Protein 7BPS (pdb70)

Radius of gyration: 21.47 Å; Cα contacts (8 Å, |Δi|>4): 1120; chains: 2; bounding box: 50×65×41 Å

B-factor: mean 50.3, std 16.94, range [24.17, 147.03]

Foldseek 3Di:
DKKFWDWDKDFAACQLPPFFLAHDIDDADPQWWKKWKWKWKAFVPATIIITIGIDTGNDDDQDWDWDFQFDDDTITIIMTMGTDHDHHPNGDTGCNVHDVWDWKFFYKDWPDDPGGDIDTADPQFFKWKWKKKAKDFRVHTTIMTGTTGGNDDAQRSRPPDQDTHGIGIDMDIDIGGD/DKEFFDWDWDFAACQQPPAFLAHDIDDEDPQWWKKWKWKWKFFVPGTIIITIGIDTDNDDDQDWDWDFQFDDDTMTIIMTMGTDHDHHPNGDTGCNVRDDADDDWKFFYKDWPDDPGGDIDGADPQFFKWKWKWKFKDFSPDGTIMTGTIGGNDDAQRSRPPDQDTHGIGIDMDIDIGGD

Structure (mmCIF, N/CA/C/O backbone):
data_7BPS
#
_entry.id   7BPS
#
_cell.length_a   138.600
_cell.length_b   211.545
_cell.length_c   37.286
_cell.angle_alpha   90.000
_cell.angle_beta   90.000
_cell.angle_gamma   90.000
#
_symmetry.space_group_name_H-M   'C 2 2 21'
#
loop_
_entity.id
_entity.type
_entity.pdbx_description
1 polymer 'Testis-expressed protein 101'
2 branched alpha-L-fucopyranose-(1-6)-2-acetamido-2-deoxy-beta-D-glucopyranose
3 branched 2-acetamido-2-deoxy-beta-D-glucopyranose-(1-4)-[alpha-L-fucopyranose-(1-6)]2-acetamido-2-deoxy-beta-D-glucopyranose
4 non-polymer 'SULFATE ION'
5 water water
#
loop_
_atom_site.group_PDB
_atom_site.id
_atom_site.type_symbol
_atom_site.label_atom_id
_atom_site.label_alt_id
_atom_site.label_comp_id
_atom_site.label_asym_id
_atom_site.label_entity_id
_atom_site.label_seq_id
_atom_site.pdbx_PDB_ins_code
_atom_site.Cartn_x
_atom_site.Cartn_y
_atom_site.Cartn_z
_atom_site.occupancy
_atom_site.B_iso_or_equiv
_atom_site.auth_seq_id
_atom_site.auth_comp_id
_atom_site.auth_asym_id
_atom_site.auth_atom_id
_atom_site.pdbx_PDB_model_num
ATOM 1 N N . THR A 1 5 ? -40.566 -20.182 20.769 1.00 81.02 26 THR A N 1
ATOM 2 C CA . THR A 1 5 ? -40.825 -20.998 21.984 1.00 78.78 26 THR A CA 1
ATOM 3 C C . THR A 1 5 ? -41.858 -22.109 21.719 1.00 72.91 26 THR A C 1
ATOM 4 O O . THR A 1 5 ? -42.049 -22.904 22.652 1.00 78.59 26 THR A O 1
ATOM 8 N N . TYR A 1 6 ? -42.475 -22.216 20.533 1.00 65.56 27 TYR A N 1
ATOM 9 C CA . TYR A 1 6 ? -43.162 -23.459 20.074 1.00 66.49 27 TYR A CA 1
ATOM 10 C C . TYR A 1 6 ? -42.384 -24.083 18.905 1.00 63.76 27 TYR A C 1
ATOM 11 O O . TYR A 1 6 ? -41.977 -23.354 17.971 1.00 57.30 27 TYR A O 1
ATOM 20 N N . CYS A 1 7 ? -42.225 -25.408 18.947 1.00 56.97 28 CYS A N 1
ATOM 21 C CA . CYS A 1 7 ? -41.578 -26.234 17.895 1.00 47.48 28 CYS A CA 1
ATOM 22 C C . CYS A 1 7 ? -42.448 -27.437 17.564 1.00 43.96 28 CYS A C 1
ATOM 23 O O . CYS A 1 7 ? -43.151 -27.928 18.455 1.00 43.57 28 CYS A O 1
ATOM 26 N N . GLN A 1 8 ? -42.403 -27.925 16.325 1.00 41.78 29 GLN A N 1
ATOM 27 C CA . GLN A 1 8 ? -42.904 -29.284 16.002 1.00 36.23 29 GLN A CA 1
ATOM 28 C C . GLN A 1 8 ? -42.072 -30.297 16.794 1.00 37.56 29 GLN A C 1
ATOM 29 O O . GLN A 1 8 ? -40.844 -30.040 17.034 1.00 33.75 29 GLN A O 1
ATOM 35 N N . VAL A 1 9 ? -42.724 -31.350 17.292 1.00 37.44 30 VAL A N 1
ATOM 36 C CA . VAL A 1 9 ? -42.084 -32.418 18.121 1.00 37.91 30 VAL A CA 1
ATOM 37 C C . VAL A 1 9 ? -42.577 -33.791 17.624 1.00 39.56 30 VAL A C 1
ATOM 38 O O . VAL A 1 9 ? -43.797 -33.977 17.421 1.00 39.22 30 VAL A O 1
ATOM 42 N N . SER A 1 10 ? -41.634 -34.686 17.345 1.00 37.72 31 SER A N 1
ATOM 43 C CA . SER A 1 10 ? -41.871 -36.077 16.897 1.00 38.25 31 SER A CA 1
ATOM 44 C C . SER A 1 10 ? -40.536 -36.815 16.860 1.00 35.10 31 SER A C 1
ATOM 45 O O . SER A 1 10 ? -39.516 -36.189 16.543 1.00 36.21 31 SER A O 1
ATOM 48 N N . GLN A 1 11 ? -40.568 -38.080 17.258 1.00 32.99 32 GLN A N 1
ATOM 49 C CA . GLN A 1 11 ? -39.445 -39.026 17.111 1.00 34.49 32 GLN A CA 1
ATOM 50 C C . GLN A 1 11 ? -40.042 -40.236 16.412 1.00 33.00 32 GLN A C 1
ATOM 51 O O . GLN A 1 11 ? -41.003 -40.784 16.985 1.00 33.04 32 GLN A O 1
ATOM 57 N N . THR A 1 12 ? -39.566 -40.556 15.206 1.00 31.44 33 THR A N 1
ATOM 58 C CA . THR A 1 12 ? -40.043 -41.714 14.400 1.00 30.23 33 THR A CA 1
ATOM 59 C C . THR A 1 12 ? -38.843 -42.494 13.871 1.00 28.46 33 THR A C 1
ATOM 60 O O . THR A 1 12 ? -37.781 -41.905 13.574 1.00 27.38 33 THR A O 1
ATOM 64 N N . LEU A 1 13 ? -39.025 -43.801 13.825 1.00 28.97 34 LEU A N 1
ATOM 65 C CA . LEU A 1 13 ? -38.175 -44.793 13.152 1.00 29.71 34 LEU A CA 1
ATOM 66 C C . LEU A 1 13 ? -39.081 -45.568 12.197 1.00 30.20 34 LEU A C 1
ATOM 67 O O . LEU A 1 13 ? -40.129 -46.030 12.618 1.00 32.96 34 LEU A O 1
ATOM 72 N N . SER A 1 14 ? -38.670 -45.747 10.957 1.00 33.41 35 SER A N 1
ATOM 73 C CA . SER A 1 14 ? -39.461 -46.498 9.953 1.00 30.28 35 SER A CA 1
ATOM 74 C C . SER A 1 14 ? -38.564 -47.030 8.844 1.00 31.71 35 SER A C 1
ATOM 75 O O . SER A 1 14 ? -37.440 -46.493 8.626 1.00 28.38 35 SER A O 1
ATOM 78 N N . LEU A 1 15 ? -39.047 -48.097 8.213 1.00 33.57 36 LEU A N 1
ATOM 79 C CA . LEU A 1 15 ? -38.556 -48.603 6.912 1.00 35.64 36 LEU A CA 1
ATOM 80 C C . LEU A 1 15 ? -39.521 -48.114 5.845 1.00 37.15 36 LEU A C 1
ATOM 81 O O . LEU A 1 15 ? -40.721 -48.250 6.023 1.00 39.37 36 LEU A O 1
ATOM 86 N N . GLU A 1 16 ? -38.991 -47.579 4.767 1.00 37.44 37 GLU A N 1
ATOM 87 C CA . GLU A 1 16 ? -39.740 -46.678 3.868 1.00 38.47 37 GLU A CA 1
ATOM 88 C C . GLU A 1 16 ? -39.394 -47.165 2.451 1.00 40.53 37 GLU A C 1
ATOM 89 O O . GLU A 1 16 ? -38.168 -47.394 2.150 1.00 35.96 37 GLU A O 1
ATOM 95 N N . ASP A 1 17 ? -40.426 -47.428 1.656 1.00 40.86 38 ASP A N 1
ATOM 96 C CA . ASP A 1 17 ? -40.299 -47.807 0.227 1.00 45.34 38 ASP A CA 1
ATOM 97 C C . ASP A 1 17 ? -39.704 -46.641 -0.566 1.00 43.79 38 ASP A C 1
ATOM 98 O O . ASP A 1 17 ? -38.670 -46.836 -1.226 1.00 57.76 38 ASP A O 1
ATOM 103 N N . ASP A 1 18 ? -40.330 -45.485 -0.480 1.00 46.22 39 ASP A N 1
ATOM 104 C CA . ASP A 1 18 ? -40.041 -44.313 -1.338 1.00 53.22 39 ASP A CA 1
ATOM 105 C C . ASP A 1 18 ? -40.188 -43.060 -0.474 1.00 51.16 39 ASP A C 1
ATOM 106 O O . ASP A 1 18 ? -41.144 -42.299 -0.616 1.00 50.93 39 ASP A O 1
ATOM 111 N N . PRO A 1 19 ? -39.284 -42.864 0.513 1.00 48.38 40 PRO A N 1
ATOM 112 C CA . PRO A 1 19 ? -39.428 -41.781 1.487 1.00 47.94 40 PRO A CA 1
ATOM 113 C C . PRO A 1 19 ? -39.409 -40.383 0.863 1.00 48.49 40 PRO A C 1
ATOM 114 O O . PRO A 1 19 ? -40.043 -39.503 1.423 1.00 53.45 40 PRO A O 1
ATOM 118 N N . GLY A 1 20 ? -38.703 -40.219 -0.259 1.00 52.36 41 GLY A N 1
ATOM 119 C CA . GLY A 1 20 ? -38.752 -39.005 -1.105 1.00 51.48 41 GLY A CA 1
ATOM 120 C C . GLY A 1 20 ? -40.175 -38.575 -1.441 1.00 48.07 41 GLY A C 1
ATOM 121 O O . GLY A 1 20 ? -40.483 -37.362 -1.299 1.00 46.12 41 GLY A O 1
ATOM 122 N N . ARG A 1 21 ? -41.026 -39.523 -1.833 1.00 50.88 42 ARG A N 1
ATOM 123 C CA . ARG A 1 21 ? -42.426 -39.260 -2.271 1.00 62.63 42 ARG A CA 1
ATOM 124 C C . ARG A 1 21 ? -43.359 -39.171 -1.048 1.00 56.71 42 ARG A C 1
ATOM 125 O O . ARG A 1 21 ? -44.042 -38.150 -0.901 1.00 54.18 42 ARG A O 1
ATOM 133 N N . THR A 1 22 ? -43.385 -40.206 -0.211 1.00 55.92 43 THR A N 1
ATOM 134 C CA . THR A 1 22 ? -44.536 -40.572 0.657 1.00 59.09 43 THR A CA 1
ATOM 135 C C . THR A 1 22 ? -44.427 -39.998 2.082 1.00 58.74 43 THR A C 1
ATOM 136 O O . THR A 1 22 ? -45.471 -39.889 2.742 1.00 56.38 43 THR A O 1
ATOM 140 N N . PHE A 1 23 ? -43.225 -39.665 2.556 1.00 56.45 44 PHE A N 1
ATOM 141 C CA . PHE A 1 23 ? -42.955 -39.377 3.989 1.00 49.04 44 PHE A CA 1
ATOM 142 C C . PHE A 1 23 ? -43.543 -38.027 4.361 1.00 40.93 44 PHE A C 1
ATOM 143 O O . PHE A 1 23 ? -43.106 -37.022 3.783 1.00 41.70 44 PHE A O 1
ATOM 151 N N . ASN A 1 24 ? -44.510 -38.029 5.273 1.00 39.57 45 ASN A N 1
ATOM 152 C CA . ASN A 1 24 ? -45.119 -36.810 5.869 1.00 43.47 45 ASN A CA 1
ATOM 153 C C . ASN A 1 24 ? -44.440 -36.513 7.222 1.00 40.74 45 ASN A C 1
ATOM 154 O O . ASN A 1 24 ? -44.737 -37.223 8.196 1.00 38.99 45 ASN A O 1
ATOM 159 N N . TRP A 1 25 ? -43.607 -35.472 7.280 1.00 39.29 46 TRP A N 1
ATOM 160 C CA . TRP A 1 25 ? -42.810 -35.062 8.472 1.00 43.76 46 TRP A CA 1
ATOM 161 C C . TRP A 1 25 ? -43.526 -33.988 9.324 1.00 45.27 46 TRP A C 1
ATOM 162 O O . TRP A 1 25 ? -43.017 -33.668 10.417 1.00 41.12 46 TRP A O 1
ATOM 173 N N . THR A 1 26 ? -44.646 -33.437 8.848 1.00 42.86 47 THR A N 1
ATOM 174 C CA . THR A 1 26 ? -45.510 -32.506 9.621 1.00 45.80 47 THR A CA 1
ATOM 175 C C . THR A 1 26 ? -45.943 -33.189 10.929 1.00 44.70 47 THR A C 1
ATOM 176 O O . THR A 1 26 ? -46.501 -34.288 10.882 1.00 49.39 47 THR A O 1
ATOM 180 N N . SER A 1 27 ? -45.676 -32.536 12.050 1.00 48.67 48 SER A N 1
ATOM 181 C CA . SER A 1 27 ? -45.840 -33.047 13.434 1.00 50.02 48 SER A CA 1
ATOM 182 C C . SER A 1 27 ? -46.568 -31.985 14.276 1.00 52.22 48 SER A C 1
ATOM 183 O O . SER A 1 27 ? -46.566 -30.814 13.873 1.00 53.99 48 SER A O 1
ATOM 186 N N . LYS A 1 28 ? -47.126 -32.386 15.419 1.00 56.66 49 LYS A N 1
ATOM 187 C CA . LYS A 1 28 ? -47.854 -31.513 16.379 1.00 59.72 49 LYS A CA 1
ATOM 188 C C . LYS A 1 28 ? -46.836 -30.573 17.028 1.00 54.29 49 LYS A C 1
ATOM 189 O O . LYS A 1 28 ? -45.707 -31.021 17.225 1.00 50.75 49 LYS A O 1
ATOM 195 N N . ALA A 1 29 ? -47.236 -29.339 17.357 1.00 59.74 50 ALA A N 1
ATOM 196 C CA . ALA A 1 29 ? -46.427 -28.330 18.092 1.00 58.29 50 ALA A CA 1
ATOM 197 C C . ALA A 1 29 ? -46.505 -28.582 19.603 1.00 55.51 50 ALA A C 1
ATOM 198 O O . ALA A 1 29 ? -47.470 -29.209 20.066 1.00 65.02 50 ALA A O 1
ATOM 200 N N . GLU A 1 30 ? -45.476 -28.179 20.329 1.00 54.64 51 GLU A N 1
ATOM 201 C CA . GLU A 1 30 ? -45.391 -28.230 21.811 1.00 55.93 51 GLU A CA 1
ATOM 202 C C . GLU A 1 30 ? -44.618 -26.992 22.254 1.00 63.16 51 GLU A C 1
ATOM 203 O O . GLU A 1 30 ? -43.850 -26.437 21.420 1.00 69.89 51 GLU A O 1
ATOM 209 N N . GLN A 1 31 ? -44.851 -26.544 23.486 1.00 64.65 52 GLN A N 1
ATOM 210 C CA . GLN A 1 31 ? -44.175 -25.353 24.047 1.00 65.46 52 GLN A CA 1
ATOM 211 C C . GLN A 1 31 ? -42.786 -25.779 24.518 1.00 54.50 52 GLN A C 1
ATOM 212 O O . GLN A 1 31 ? -42.695 -26.768 25.245 1.00 52.56 52 GLN A O 1
ATOM 218 N N . CYS A 1 32 ? -41.750 -25.061 24.103 1.00 52.53 53 CYS A N 1
ATOM 219 C CA . CYS A 1 32 ? -40.354 -25.236 24.590 1.00 56.50 53 CYS A CA 1
ATOM 220 C C . CYS A 1 32 ? -40.212 -24.475 25.912 1.00 68.35 53 CYS A C 1
ATOM 221 O O . CYS A 1 32 ? -41.002 -23.530 26.132 1.00 70.13 53 CYS A O 1
ATOM 224 N N . ASN A 1 33 ? -39.237 -24.851 26.743 1.00 73.71 54 ASN A N 1
ATOM 225 C CA . ASN A 1 33 ? -38.716 -23.972 27.821 1.00 79.44 54 ASN A CA 1
ATOM 226 C C . ASN A 1 33 ? -38.194 -22.687 27.176 1.00 86.44 54 ASN A C 1
ATOM 227 O O . ASN A 1 33 ? -37.974 -22.639 25.966 1.00 78.50 54 ASN A O 1
ATOM 232 N N . PRO A 1 34 ? -38.013 -21.583 27.939 1.00 99.82 55 PRO A N 1
ATOM 233 C CA . PRO A 1 34 ? -37.448 -20.350 27.373 1.00 100.35 55 PRO A CA 1
ATOM 234 C C . PRO A 1 34 ? -35.967 -20.516 26.973 1.00 95.74 55 PRO A C 1
ATOM 235 O O . PRO A 1 34 ? -35.304 -21.397 27.527 1.00 86.71 55 PRO A O 1
ATOM 239 N N . GLY A 1 35 ? -35.487 -19.709 26.020 1.00 91.71 56 GLY A N 1
ATOM 240 C CA . GLY A 1 35 ? -34.108 -19.820 25.489 1.00 98.69 56 GLY A CA 1
ATOM 241 C C . GLY A 1 35 ? -33.800 -21.214 24.947 1.00 94.74 56 GLY A C 1
ATOM 242 O O . GLY A 1 35 ? -32.675 -21.739 25.224 1.00 83.31 56 GLY A O 1
ATOM 243 N N . GLU A 1 36 ? -34.797 -21.811 24.271 1.00 78.38 57 GLU A N 1
ATOM 244 C CA . GLU A 1 36 ? -34.707 -23.025 23.417 1.00 73.69 57 GLU A CA 1
ATOM 245 C C . GLU A 1 36 ? -35.148 -22.658 21.994 1.00 62.59 57 GLU A C 1
ATOM 246 O O . GLU A 1 36 ? -36.030 -21.790 21.835 1.00 60.80 57 GLU A O 1
ATOM 252 N N . LEU A 1 37 ? -34.552 -23.308 20.998 1.00 55.52 58 LEU A N 1
ATOM 253 C CA . LEU A 1 37 ? -34.966 -23.183 19.579 1.00 60.13 58 LEU A CA 1
ATOM 254 C C . LEU A 1 37 ? -35.466 -24.538 19.082 1.00 53.38 58 LEU A C 1
ATOM 255 O O . LEU A 1 37 ? -35.485 -25.491 19.884 1.00 51.26 58 LEU A O 1
ATOM 260 N N . CYS A 1 38 ? -35.908 -24.579 17.825 1.00 47.31 59 CYS A N 1
ATOM 261 C CA . CYS A 1 38 ? -36.406 -25.787 17.135 1.00 41.54 59 CYS A CA 1
ATOM 262 C C . CYS A 1 38 ? -35.278 -26.468 16.345 1.00 42.76 59 CYS A C 1
ATOM 263 O O . CYS A 1 38 ? -34.340 -25.791 15.881 1.00 40.65 59 CYS A O 1
ATOM 266 N N . GLN A 1 39 ? -35.394 -27.777 16.142 1.00 42.93 60 GLN A N 1
ATOM 267 C CA . GLN A 1 39 ? -34.583 -28.513 15.141 1.00 39.74 60 GLN A CA 1
ATOM 268 C C . GLN A 1 39 ? -35.481 -29.522 14.423 1.00 41.74 60 GLN A C 1
ATOM 269 O O . GLN A 1 39 ? -36.490 -29.980 15.034 1.00 38.29 60 GLN A O 1
ATOM 275 N N . GLU A 1 40 ? -35.139 -29.812 13.164 1.00 37.42 61 GLU A N 1
ATOM 276 C CA . GLU A 1 40 ? -35.661 -30.968 12.398 1.00 36.28 61 GLU A CA 1
ATOM 277 C C . GLU A 1 40 ? -34.433 -31.662 11.812 1.00 36.58 61 GLU A C 1
ATOM 278 O O . GLU A 1 40 ? -33.639 -30.990 11.118 1.00 35.60 61 GLU A O 1
ATOM 284 N N . THR A 1 41 ? -34.229 -32.927 12.166 1.00 32.21 62 THR A N 1
ATOM 285 C CA . THR A 1 41 ? -33.073 -33.741 11.730 1.00 32.22 62 THR A CA 1
ATOM 286 C C . THR A 1 41 ? -33.594 -35.078 11.229 1.00 31.25 62 THR A C 1
ATOM 287 O O . THR A 1 41 ? -34.348 -35.725 11.966 1.00 33.73 62 THR A O 1
ATOM 291 N N . VAL A 1 42 ? -33.199 -35.479 10.029 1.00 32.09 63 VAL A N 1
ATOM 292 C CA . VAL A 1 42 ? -33.550 -36.816 9.485 1.00 32.19 63 VAL A CA 1
ATOM 293 C C . VAL A 1 42 ? -32.283 -37.460 8.957 1.00 30.39 63 VAL A C 1
ATOM 294 O O . VAL A 1 42 ? -31.495 -36.753 8.335 1.00 35.77 63 VAL A O 1
ATOM 298 N N . LEU A 1 43 ? -32.120 -38.756 9.196 1.00 31.37 64 LEU A N 1
ATOM 299 C CA . LEU A 1 43 ? -31.046 -39.606 8.632 1.00 31.15 64 LEU A CA 1
ATOM 300 C C . LEU A 1 43 ? -31.720 -40.726 7.846 1.00 31.88 64 LEU A C 1
ATOM 301 O O . LEU A 1 43 ? -32.653 -41.337 8.384 1.00 30.64 64 LEU A O 1
ATOM 306 N N . LEU A 1 44 ? -31.254 -40.981 6.621 1.00 31.84 65 LEU A N 1
ATOM 307 C CA . LEU A 1 44 ? -31.809 -42.021 5.716 1.00 31.84 65 LEU A CA 1
ATOM 308 C C . LEU A 1 44 ? -30.687 -42.969 5.348 1.00 28.01 65 LEU A C 1
ATOM 309 O O . LEU A 1 44 ? -29.642 -42.493 4.919 1.00 31.47 65 LEU A O 1
ATOM 314 N N . ILE A 1 45 ? -30.890 -44.262 5.539 1.00 31.47 66 ILE A N 1
ATOM 315 C CA . ILE A 1 45 ? -29.860 -45.306 5.250 1.00 33.36 66 ILE A CA 1
ATOM 316 C C . ILE A 1 45 ? -30.501 -46.419 4.420 1.00 32.90 66 ILE A C 1
ATOM 317 O O . ILE A 1 45 ? -31.588 -46.904 4.793 1.00 33.62 66 ILE A O 1
ATOM 322 N N . LYS A 1 46 ? -29.798 -46.812 3.365 1.00 33.09 67 LYS A N 1
ATOM 323 C CA . LYS A 1 46 ? -30.266 -47.730 2.308 1.00 35.94 67 LYS A CA 1
ATOM 324 C C . LYS A 1 46 ? -29.094 -48.631 1.926 1.00 34.64 67 LYS A C 1
ATOM 325 O O . LYS A 1 46 ? -27.947 -48.136 1.891 1.00 34.20 67 LYS A O 1
ATOM 331 N N . ALA A 1 47 ? -29.351 -49.902 1.653 1.00 31.46 68 ALA A N 1
ATOM 332 C CA . ALA A 1 47 ? -28.406 -50.747 0.897 1.00 33.07 68 ALA A CA 1
ATOM 333 C C . ALA A 1 47 ? -28.969 -50.931 -0.511 1.00 31.91 68 ALA A C 1
ATOM 334 O O . ALA A 1 47 ? -30.078 -50.528 -0.755 1.00 29.80 68 ALA A O 1
ATOM 336 N N . ASP A 1 48 ? -28.185 -51.515 -1.405 1.00 35.66 69 ASP A N 1
ATOM 337 C CA . ASP A 1 48 ? -28.620 -51.808 -2.785 1.00 32.83 69 ASP A CA 1
ATOM 338 C C . ASP A 1 48 ? -29.903 -52.636 -2.724 1.00 30.32 69 ASP A C 1
ATOM 339 O O . ASP A 1 48 ? -29.903 -53.658 -2.048 1.00 30.46 69 ASP A O 1
ATOM 344 N N . GLY A 1 49 ? -30.964 -52.181 -3.369 1.00 30.09 70 GLY A N 1
ATOM 345 C CA . GLY A 1 49 ? -32.220 -52.932 -3.497 1.00 30.76 70 GLY A CA 1
ATOM 346 C C . GLY A 1 49 ? -33.030 -53.026 -2.203 1.00 31.55 70 GLY A C 1
ATOM 347 O O . GLY A 1 49 ? -34.017 -53.772 -2.221 1.00 29.57 70 GLY A O 1
ATOM 348 N N . THR A 1 50 ? -32.685 -52.322 -1.114 1.00 29.47 71 THR A N 1
ATOM 349 C CA . THR A 1 50 ? -33.462 -52.467 0.159 1.00 34.44 71 THR A CA 1
ATOM 350 C C . THR A 1 50 ? -34.463 -51.328 0.304 1.00 31.36 71 THR A C 1
ATOM 351 O O . THR A 1 50 ? -34.443 -50.409 -0.491 1.00 32.27 71 THR A O 1
ATOM 355 N N . ARG A 1 51 ? -35.319 -51.401 1.317 1.00 33.70 72 ARG A N 1
ATOM 356 C CA . ARG A 1 51 ? -36.028 -50.190 1.795 1.00 33.24 72 ARG A CA 1
ATOM 357 C C . ARG A 1 51 ? -35.014 -49.262 2.474 1.00 29.47 72 ARG A C 1
ATOM 358 O O . ARG A 1 51 ? -33.802 -49.640 2.648 1.00 27.50 72 ARG A O 1
ATOM 366 N N . THR A 1 52 ? -35.482 -48.085 2.853 1.00 28.21 73 THR A N 1
ATOM 367 C CA . THR A 1 52 ? -34.662 -47.028 3.476 1.00 30.97 73 THR A CA 1
ATOM 368 C C . THR A 1 52 ? -35.072 -46.911 4.946 1.00 32.59 73 THR A C 1
ATOM 369 O O . THR A 1 52 ? -36.289 -46.759 5.225 1.00 30.77 73 THR A O 1
ATOM 373 N N . VAL A 1 53 ? -34.095 -46.991 5.842 1.00 29.75 74 VAL A N 1
ATOM 374 C CA . VAL A 1 53 ? -34.311 -46.695 7.281 1.00 33.30 74 VAL A CA 1
ATOM 375 C C . VAL A 1 53 ? -34.386 -45.169 7.424 1.00 30.85 74 VAL A C 1
ATOM 376 O O . VAL A 1 53 ? -33.522 -44.484 6.888 1.00 31.24 74 VAL A O 1
ATOM 380 N N . VAL A 1 54 ? -35.408 -44.670 8.104 1.00 28.97 75 VAL A N 1
ATOM 381 C CA . VAL A 1 54 ? -35.612 -43.224 8.370 1.00 30.07 75 VAL A CA 1
ATOM 382 C C . VAL A 1 54 ? -35.686 -43.002 9.890 1.00 34.53 75 VAL A C 1
ATOM 383 O O . VAL A 1 54 ? -36.631 -43.547 10.554 1.00 31.13 75 VAL A O 1
ATOM 387 N N . LEU A 1 55 ? -34.671 -42.303 10.423 1.00 33.76 76 LEU A N 1
ATOM 388 C CA . LEU A 1 55 ? -34.625 -41.731 11.786 1.00 32.01 76 LEU A CA 1
ATOM 389 C C . LEU A 1 55 ? -34.929 -40.236 11.636 1.00 32.38 76 LEU A C 1
ATOM 390 O O . LEU A 1 55 ? -34.083 -39.496 11.085 1.00 32.69 76 LEU A O 1
ATOM 395 N N . ALA A 1 56 ? -36.129 -39.825 12.044 1.00 33.97 77 ALA A N 1
ATOM 396 C CA . ALA A 1 56 ? -36.649 -38.446 11.924 1.00 33.42 77 ALA A CA 1
ATOM 397 C C . ALA A 1 56 ? -36.974 -37.888 13.316 1.00 33.86 77 ALA A C 1
ATOM 398 O O . ALA A 1 56 ? -37.828 -38.466 14.044 1.00 32.30 77 ALA A O 1
ATOM 400 N N . SER A 1 57 ? -36.318 -36.779 13.649 1.00 34.77 78 SER A N 1
ATOM 401 C CA . SER A 1 57 ? -36.443 -36.065 14.936 1.00 38.89 78 SER A CA 1
ATOM 402 C C . SER A 1 57 ? -36.862 -34.609 14.709 1.00 40.81 78 SER A C 1
ATOM 403 O O . SER A 1 57 ? -36.196 -33.916 13.935 1.00 40.17 78 SER A O 1
ATOM 406 N N . LYS A 1 58 ? -37.926 -34.182 15.392 1.00 40.98 79 LYS A N 1
ATOM 407 C CA . LYS A 1 58 ? -38.278 -32.758 15.597 1.00 40.46 79 LYS A CA 1
ATOM 408 C C . LYS A 1 58 ? -38.416 -32.507 17.104 1.00 44.73 79 LYS A C 1
ATOM 409 O O . LYS A 1 58 ? -39.000 -33.345 17.797 1.00 39.62 79 LYS A O 1
ATOM 415 N N . SER A 1 59 ? -37.849 -31.407 17.602 1.00 46.82 80 SER A N 1
ATOM 416 C CA . SER A 1 59 ? -37.855 -31.078 19.047 1.00 44.65 80 SER A CA 1
ATOM 417 C C . SER A 1 59 ? -37.440 -29.631 19.321 1.00 46.03 80 SER A C 1
ATOM 418 O O . SER A 1 59 ? -36.900 -28.915 18.430 1.00 43.85 80 SER A O 1
ATOM 421 N N . CYS A 1 60 ? -37.748 -29.223 20.544 1.00 46.55 81 CYS A N 1
ATOM 422 C CA . CYS A 1 60 ? -37.096 -28.120 21.272 1.00 46.65 81 CYS A CA 1
ATOM 423 C C . CYS A 1 60 ? -35.679 -28.557 21.583 1.00 41.85 81 CYS A C 1
ATOM 424 O O . CYS A 1 60 ? -35.491 -29.725 21.863 1.00 42.93 81 CYS A O 1
ATOM 427 N N . VAL A 1 61 ? -34.728 -27.636 21.527 1.00 47.14 82 VAL A N 1
ATOM 428 C CA . VAL A 1 61 ? -33.311 -27.944 21.864 1.00 54.55 82 VAL A CA 1
ATOM 429 C C . VAL A 1 61 ? -32.666 -26.669 22.420 1.00 51.64 82 VAL A C 1
ATOM 430 O O . VAL A 1 61 ? -33.115 -25.571 22.043 1.00 58.03 82 VAL A O 1
ATOM 434 N N . SER A 1 62 ? -31.699 -26.800 23.327 1.00 54.11 83 SER A N 1
ATOM 435 C CA . SER A 1 62 ? -31.041 -25.644 23.996 1.00 59.15 83 SER A CA 1
ATOM 436 C C . SER A 1 62 ? -29.672 -25.359 23.365 1.00 60.55 83 SER A C 1
ATOM 437 O O . SER A 1 62 ? -29.326 -24.182 23.255 1.00 74.67 83 SER A O 1
ATOM 440 N N . GLN A 1 63 ? -28.935 -26.374 22.927 1.00 66.23 84 GLN A N 1
ATOM 441 C CA . GLN A 1 63 ? -27.597 -26.186 22.306 1.00 75.63 84 GLN A CA 1
ATOM 442 C C . GLN A 1 63 ? -27.744 -25.976 20.787 1.00 73.55 84 GLN A C 1
ATOM 443 O O . GLN A 1 63 ? -28.628 -26.615 20.168 1.00 72.10 84 GLN A O 1
ATOM 449 N N . GLY A 1 64 ? -26.919 -25.099 20.211 1.00 65.57 85 GLY A N 1
ATOM 450 C CA . GLY A 1 64 ? -26.704 -25.011 18.756 1.00 59.36 85 GLY A CA 1
ATOM 451 C C . GLY A 1 64 ? -27.066 -23.647 18.193 1.00 59.88 85 GLY A C 1
ATOM 452 O O . GLY A 1 64 ? -27.895 -22.927 18.829 1.00 50.93 85 GLY A O 1
ATOM 453 N N . GLY A 1 65 ? -26.487 -23.334 17.024 1.00 56.22 86 GLY A N 1
ATOM 454 C CA . GLY A 1 65 ? -26.870 -22.216 16.141 1.00 50.91 86 GLY A CA 1
ATOM 455 C C . GLY A 1 65 ? -27.926 -22.605 15.116 1.00 51.15 86 GLY A C 1
ATOM 456 O O . GLY A 1 65 ? -28.470 -23.701 15.213 1.00 57.46 86 GLY A O 1
ATOM 457 N N . GLU A 1 66 ? -28.192 -21.721 14.153 1.00 46.96 87 GLU A N 1
ATOM 458 C CA . GLU A 1 66 ? -29.286 -21.854 13.174 1.00 50.55 87 GLU A CA 1
ATOM 459 C C . GLU A 1 66 ? -28.753 -22.350 11.823 1.00 52.25 87 GLU A C 1
ATOM 460 O O . GLU A 1 66 ? -29.341 -21.971 10.773 1.00 52.31 87 GLU A O 1
ATOM 466 N N . ALA A 1 67 ? -27.739 -23.214 11.817 1.00 48.72 88 ALA A N 1
ATOM 467 C CA . ALA A 1 67 ? -27.243 -23.834 10.567 1.00 44.37 88 ALA A CA 1
ATOM 468 C C . ALA A 1 67 ? -28.275 -24.820 10.011 1.00 42.21 88 ALA A C 1
ATOM 469 O O . ALA A 1 67 ? -29.015 -25.484 10.765 1.00 42.77 88 ALA A O 1
ATOM 471 N N . VAL A 1 68 ? -28.321 -24.880 8.693 1.00 40.96 89 VAL A N 1
ATOM 472 C CA . VAL A 1 68 ? -28.907 -25.977 7.894 1.00 39.61 89 VAL A CA 1
ATOM 473 C C . VAL A 1 68 ? -27.744 -26.814 7.341 1.00 41.07 89 VAL A C 1
ATOM 474 O O . VAL A 1 68 ? -26.931 -26.254 6.577 1.00 40.51 89 VAL A O 1
ATOM 478 N N . THR A 1 69 ? -27.691 -28.106 7.674 1.00 40.38 90 THR A N 1
ATOM 479 C CA . THR A 1 69 ? -26.607 -29.044 7.288 1.00 37.85 90 THR A CA 1
ATOM 480 C C . THR A 1 69 ? -27.179 -30.202 6.468 1.00 39.08 90 THR A C 1
ATOM 481 O O . THR A 1 69 ? -28.114 -30.868 6.935 1.00 41.11 90 THR A O 1
ATOM 485 N N . PHE A 1 70 ? -26.660 -30.412 5.261 1.00 43.43 91 PHE A N 1
ATOM 486 C CA . PHE A 1 70 ? -26.948 -31.595 4.408 1.00 44.67 91 PHE A CA 1
ATOM 487 C C . PHE A 1 70 ? -25.655 -32.402 4.283 1.00 44.13 91 PHE A C 1
ATOM 488 O O . PHE A 1 70 ? -24.660 -31.844 3.836 1.00 40.63 91 PHE A O 1
ATOM 496 N N . ILE A 1 71 ? -25.660 -33.681 4.657 1.00 41.73 92 ILE A N 1
ATOM 497 C CA . ILE A 1 71 ? -24.451 -34.540 4.560 1.00 39.27 92 ILE A CA 1
ATOM 498 C C . ILE A 1 71 ? -24.808 -35.826 3.810 1.00 37.12 92 ILE A C 1
ATOM 499 O O . ILE A 1 71 ? -25.806 -36.488 4.155 1.00 34.84 92 ILE A O 1
ATOM 504 N N . GLN A 1 72 ? -23.960 -36.182 2.855 1.00 35.64 93 GLN A N 1
ATOM 505 C CA . GLN A 1 72 ? -23.866 -37.553 2.315 1.00 36.11 93 GLN A CA 1
ATOM 506 C C . GLN A 1 72 ? -22.644 -38.214 2.951 1.00 34.53 93 GLN A C 1
ATOM 507 O O . GLN A 1 72 ? -21.496 -37.823 2.626 1.00 34.96 93 GLN A O 1
ATOM 513 N N . TYR A 1 73 ? -22.870 -39.164 3.850 1.00 32.64 94 TYR A N 1
ATOM 514 C CA . TYR A 1 73 ? -21.785 -39.825 4.622 1.00 33.95 94 TYR A CA 1
ATOM 515 C C . TYR A 1 73 ? -21.085 -40.796 3.681 1.00 34.45 94 TYR A C 1
ATOM 516 O O . TYR A 1 73 ? -19.869 -40.806 3.600 1.00 39.66 94 TYR A O 1
ATOM 525 N N . THR A 1 74 ? -21.884 -41.562 2.954 1.00 32.00 95 THR A N 1
ATOM 526 C CA . THR A 1 74 ? -21.425 -42.631 2.047 1.00 34.02 95 THR A CA 1
ATOM 527 C C . THR A 1 74 ? -22.244 -42.538 0.757 1.00 34.25 95 THR A C 1
ATOM 528 O O . THR A 1 74 ? -23.462 -42.360 0.837 1.00 37.11 95 THR A O 1
ATOM 532 N N . ALA A 1 75 ? -21.584 -42.631 -0.390 1.00 34.03 96 ALA A N 1
ATOM 533 C CA . ALA A 1 75 ? -22.192 -42.422 -1.721 1.00 33.90 96 ALA A CA 1
ATOM 534 C C . ALA A 1 75 ? -22.447 -43.760 -2.391 1.00 33.15 96 ALA A C 1
ATOM 535 O O . ALA A 1 75 ? -21.746 -44.741 -2.144 1.00 32.51 96 ALA A O 1
ATOM 537 N N . PRO A 1 76 ? -23.470 -43.831 -3.264 1.00 36.79 97 PRO A N 1
ATOM 538 C CA . PRO A 1 76 ? -23.685 -45.013 -4.096 1.00 36.51 97 PRO A CA 1
ATOM 539 C C . PRO A 1 76 ? -22.481 -45.172 -5.024 1.00 33.38 97 PRO A C 1
ATOM 540 O O . PRO A 1 76 ? -21.673 -44.258 -5.167 1.00 35.90 97 PRO A O 1
ATOM 544 N N . PRO A 1 77 ? -22.268 -46.341 -5.646 1.00 34.85 98 PRO A N 1
ATOM 545 C CA . PRO A 1 77 ? -23.178 -47.481 -5.512 1.00 33.84 98 PRO A CA 1
ATOM 546 C C . PRO A 1 77 ? -23.087 -48.233 -4.177 1.00 33.91 98 PRO A C 1
ATOM 547 O O . PRO A 1 77 ? -22.073 -48.176 -3.528 1.00 30.28 98 PRO A O 1
ATOM 551 N N . GLY A 1 78 ? -24.158 -48.953 -3.849 1.00 31.10 99 GLY A N 1
ATOM 552 C CA . GLY A 1 78 ? -24.276 -49.805 -2.659 1.00 33.92 99 GLY A CA 1
ATOM 553 C C . GLY A 1 78 ? -24.969 -49.091 -1.501 1.00 32.34 99 GLY A C 1
ATOM 554 O O . GLY A 1 78 ? -26.132 -48.567 -1.676 1.00 29.76 99 GLY A O 1
ATOM 555 N N . LEU A 1 79 ? -24.298 -49.066 -0.352 1.00 29.97 100 LEU A N 1
ATOM 556 C CA . LEU A 1 79 ? -24.785 -48.362 0.858 1.00 29.80 100 LEU A CA 1
ATOM 557 C C . LEU A 1 79 ? -24.820 -46.855 0.589 1.00 31.99 100 LEU A C 1
ATOM 558 O O . LEU A 1 79 ? -23.874 -46.318 -0.049 1.00 32.28 100 LEU A O 1
ATOM 563 N N . VAL A 1 80 ? -25.869 -46.208 1.071 1.00 32.27 101 VAL A N 1
ATOM 564 C CA . VAL A 1 80 ? -26.074 -44.736 0.998 1.00 34.24 101 VAL A CA 1
ATOM 565 C C . VAL A 1 80 ? -26.549 -44.294 2.380 1.00 36.08 101 VAL A C 1
ATOM 566 O O . VAL A 1 80 ? -27.553 -44.897 2.895 1.00 36.43 101 VAL A O 1
ATOM 570 N N . ALA A 1 81 ? -25.886 -43.293 2.958 1.00 34.37 102 ALA A N 1
ATOM 571 C CA . ALA A 1 81 ? -26.328 -42.638 4.201 1.00 31.49 102 ALA A CA 1
ATOM 572 C C . ALA A 1 81 ? -26.320 -41.131 3.959 1.00 33.27 102 ALA A C 1
ATOM 573 O O . ALA A 1 81 ? -25.292 -40.617 3.492 1.00 32.28 102 ALA A O 1
ATOM 575 N N . ILE A 1 82 ? -27.446 -40.463 4.226 1.00 34.65 103 ILE A N 1
ATOM 576 C CA . ILE A 1 82 ? -27.648 -39.009 3.977 1.00 34.25 103 ILE A CA 1
ATOM 577 C C . ILE A 1 82 ? -28.422 -38.398 5.148 1.00 32.84 103 ILE A C 1
ATOM 578 O O . ILE A 1 82 ? -29.375 -39.041 5.619 1.00 28.26 103 ILE A O 1
ATOM 583 N N . SER A 1 83 ? -28.069 -37.182 5.576 1.00 32.46 104 SER A N 1
ATOM 584 C CA . SER A 1 83 ? -28.827 -36.466 6.632 1.00 34.21 104 SER A CA 1
ATOM 585 C C . SER A 1 83 ? -29.136 -35.036 6.208 1.00 33.13 104 SER A C 1
ATOM 586 O O . SER A 1 83 ? -28.354 -34.440 5.443 1.00 34.62 104 SER A O 1
ATOM 589 N N . TYR A 1 84 ? -30.270 -34.543 6.686 1.00 34.48 105 TYR A N 1
ATOM 590 C CA . TYR A 1 84 ? -30.670 -33.119 6.688 1.00 35.17 105 TYR A CA 1
ATOM 591 C C . TYR A 1 84 ? -30.961 -32.690 8.123 1.00 39.65 105 TYR A C 1
ATOM 592 O O . TYR A 1 84 ? -31.732 -33.396 8.785 1.00 39.26 105 TYR A O 1
ATOM 601 N N . SER A 1 85 ? -30.357 -31.584 8.575 1.00 40.07 106 SER A N 1
ATOM 602 C CA . SER A 1 85 ? -30.534 -31.013 9.928 1.00 35.54 106 SER A CA 1
ATOM 603 C C . SER A 1 85 ? -30.691 -29.494 9.826 1.00 40.17 106 SER A C 1
ATOM 604 O O . SER A 1 85 ? -29.762 -28.791 9.346 1.00 34.34 106 SER A O 1
ATOM 607 N N . ASN A 1 86 ? -31.856 -29.013 10.254 1.00 39.65 107 ASN A N 1
ATOM 608 C CA . ASN A 1 86 ? -32.207 -27.581 10.278 1.00 37.93 107 ASN A CA 1
ATOM 609 C C . ASN A 1 86 ? -32.517 -27.198 11.724 1.00 41.87 107 ASN A C 1
ATOM 610 O O . ASN A 1 86 ? -33.601 -27.543 12.202 1.00 47.70 107 ASN A O 1
ATOM 615 N N . TYR A 1 87 ? -31.573 -26.523 12.371 1.00 41.01 108 TYR A N 1
ATOM 616 C CA . TYR A 1 87 ? -31.757 -25.786 13.637 1.00 44.23 108 TYR A CA 1
ATOM 617 C C . TYR A 1 87 ? -32.182 -24.341 13.319 1.00 48.49 108 TYR A C 1
ATOM 618 O O . TYR A 1 87 ? -31.574 -23.700 12.448 1.00 50.54 108 TYR A O 1
ATOM 627 N N . CYS A 1 88 ? -33.227 -23.852 13.985 1.00 47.24 109 CYS A N 1
ATOM 628 C CA . CYS A 1 88 ? -33.868 -22.558 13.659 1.00 48.65 109 CYS A CA 1
ATOM 629 C C . CYS A 1 88 ? -34.596 -22.018 14.893 1.00 52.19 109 CYS A C 1
ATOM 630 O O . CYS A 1 88 ? -35.145 -22.814 15.692 1.00 42.91 109 CYS A O 1
ATOM 633 N N . ASN A 1 89 ? -34.609 -20.694 15.009 1.00 50.57 110 ASN A N 1
ATOM 634 C CA . ASN A 1 89 ? -34.865 -19.986 16.281 1.00 51.26 110 ASN A CA 1
ATOM 635 C C . ASN A 1 89 ? -36.048 -19.039 16.151 1.00 49.20 110 ASN A C 1
ATOM 636 O O . ASN A 1 89 ? -35.895 -17.890 16.522 1.00 66.64 110 ASN A O 1
ATOM 641 N N . ASP A 1 90 ? -37.161 -19.495 15.583 1.00 55.00 111 ASP A N 1
ATOM 642 C CA . ASP A 1 90 ? -38.476 -18.816 15.692 1.00 61.71 111 ASP A CA 1
ATOM 643 C C . ASP A 1 90 ? -39.587 -19.883 15.653 1.00 55.58 111 ASP A C 1
ATOM 644 O O . ASP A 1 90 ? -39.411 -20.977 15.076 1.00 55.24 111 ASP A O 1
ATOM 649 N N . SER A 1 91 ? -40.675 -19.581 16.347 1.00 53.18 112 SER A N 1
ATOM 650 C CA . SER A 1 91 ? -41.771 -20.522 16.660 1.00 51.55 112 SER A CA 1
ATOM 651 C C . SER A 1 91 ? -42.206 -21.218 15.373 1.00 51.55 112 SER A C 1
ATOM 652 O O . SER A 1 91 ? -42.348 -20.512 14.341 1.00 43.68 112 SER A O 1
ATOM 655 N N . LEU A 1 92 ? -42.313 -22.558 15.431 1.00 48.42 113 LEU A N 1
ATOM 656 C CA . LEU A 1 92 ? -42.852 -23.427 14.350 1.00 49.71 113 LEU A CA 1
ATOM 657 C C . LEU A 1 92 ? -41.953 -23.375 13.103 1.00 46.73 113 LEU A C 1
ATOM 658 O O . LEU A 1 92 ? -42.473 -23.640 11.996 1.00 49.82 113 LEU A O 1
ATOM 663 N N . CYS A 1 93 ? -40.675 -23.028 13.233 1.00 46.67 114 CYS A N 1
ATOM 664 C CA . CYS A 1 93 ? -39.761 -22.906 12.062 1.00 48.65 114 CYS A CA 1
ATOM 665 C C . CYS A 1 93 ? -39.394 -24.309 11.525 1.00 46.07 114 CYS A C 1
ATOM 666 O O . CYS A 1 93 ? -39.205 -24.431 10.311 1.00 47.72 114 CYS A O 1
ATOM 669 N N . ASN A 1 94 ? -39.3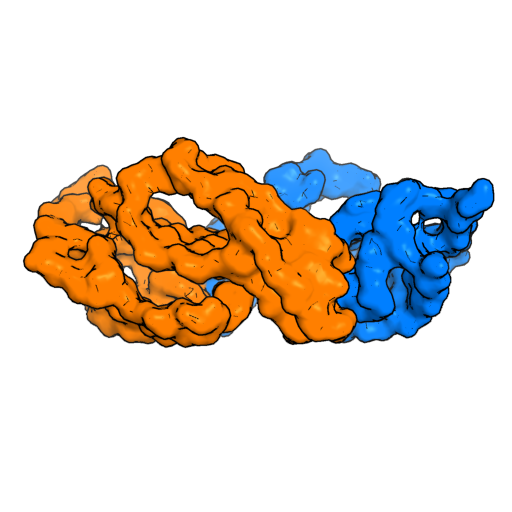49 -25.330 12.385 1.00 40.43 115 ASN A N 1
ATOM 670 C CA . ASN A 1 94 ? -38.997 -26.728 12.014 1.00 42.69 115 ASN A CA 1
ATOM 671 C C . ASN A 1 94 ? -40.228 -27.406 11.397 1.00 43.51 115 ASN A C 1
ATOM 672 O O . ASN A 1 94 ? -40.758 -28.349 11.993 1.00 38.72 115 ASN A O 1
ATOM 677 N N . ASN A 1 95 ? -40.641 -26.939 10.219 1.00 41.67 116 ASN A N 1
ATOM 678 C CA . ASN A 1 95 ? -41.959 -27.238 9.615 1.00 47.75 116 ASN A CA 1
ATOM 679 C C . ASN A 1 95 ? -41.800 -27.957 8.259 1.00 43.67 116 ASN A C 1
ATOM 680 O O . ASN A 1 95 ? -42.794 -28.055 7.520 1.00 45.22 116 ASN A O 1
ATOM 685 N N . LYS A 1 96 ? -40.622 -28.485 7.940 1.00 41.60 117 LYS A N 1
ATOM 686 C CA . LYS A 1 96 ? -40.444 -29.294 6.704 1.00 43.67 117 LYS A CA 1
ATOM 687 C C . LYS A 1 96 ? -41.447 -30.460 6.738 1.00 44.02 117 LYS A C 1
ATOM 688 O O . LYS A 1 96 ? -41.550 -31.120 7.772 1.00 44.96 117 LYS A O 1
ATOM 694 N N . ASP A 1 97 ? -42.193 -30.685 5.659 1.00 47.03 118 ASP A N 1
ATOM 695 C CA . ASP A 1 97 ? -43.313 -31.663 5.596 1.00 50.03 118 ASP A CA 1
ATOM 696 C C . ASP A 1 97 ? -42.847 -32.914 4.842 1.00 47.71 118 ASP A C 1
ATOM 697 O O . ASP A 1 97 ? -43.396 -33.993 5.088 1.00 50.42 118 ASP A O 1
ATOM 702 N N . SER A 1 98 ? -41.847 -32.771 3.984 1.00 51.11 119 SER A N 1
ATOM 703 C CA . SER A 1 98 ? -41.505 -33.716 2.886 1.00 50.64 119 SER A CA 1
ATOM 704 C C . SER A 1 98 ? -39.979 -33.842 2.791 1.00 48.81 119 SER A C 1
ATOM 705 O O . SER A 1 98 ? -39.267 -32.849 3.077 1.00 39.31 119 SER A O 1
ATOM 708 N N . LEU A 1 99 ? -39.505 -35.022 2.389 1.00 48.56 120 LEU A N 1
ATOM 709 C CA . LEU A 1 99 ? -38.065 -35.345 2.254 1.00 48.64 120 LEU A CA 1
ATOM 710 C C . LEU A 1 99 ? -37.641 -35.278 0.782 1.00 51.47 120 LEU A C 1
ATOM 711 O O . LEU A 1 99 ? -36.530 -35.788 0.442 1.00 55.29 120 LEU A O 1
ATOM 716 N N . ALA A 1 100 ? -38.466 -34.689 -0.082 1.00 55.06 121 ALA A N 1
ATOM 717 C CA . ALA A 1 100 ? -38.239 -34.676 -1.549 1.00 58.93 121 ALA A CA 1
ATOM 718 C C . ALA A 1 100 ? -36.894 -34.001 -1.861 1.00 54.36 121 ALA A C 1
ATOM 719 O O . ALA A 1 100 ? -36.137 -34.552 -2.660 1.00 54.62 121 ALA A O 1
ATOM 721 N N . SER A 1 101 ? -36.589 -32.872 -1.224 1.00 50.50 122 SER A N 1
ATOM 722 C CA . SER A 1 101 ? -35.344 -32.093 -1.449 1.00 53.17 122 SER A CA 1
ATOM 723 C C . SER A 1 101 ? -34.142 -32.739 -0.743 1.00 56.03 122 SER A C 1
ATOM 724 O O . SER A 1 101 ? -33.058 -32.176 -0.863 1.00 52.69 122 SER A O 1
ATOM 727 N N . VAL A 1 102 ? -34.313 -33.853 -0.023 1.00 52.71 123 VAL A N 1
ATOM 728 C CA . VAL A 1 102 ? -33.255 -34.448 0.846 1.00 48.47 123 VAL A CA 1
ATOM 729 C C . VAL A 1 102 ? -32.687 -35.704 0.184 1.00 49.62 123 VAL A C 1
ATOM 730 O O . VAL A 1 102 ? -31.463 -35.864 0.246 1.00 47.80 123 VAL A O 1
ATOM 734 N N . TRP A 1 103 ? -33.535 -36.568 -0.393 1.00 50.45 124 TRP A N 1
ATOM 735 C CA . TRP A 1 103 ? -33.176 -37.989 -0.698 1.00 58.27 124 TRP A CA 1
ATOM 736 C C . TRP A 1 103 ? -33.162 -38.225 -2.218 1.00 53.43 124 TRP A C 1
ATOM 737 O O . TRP A 1 103 ? -34.233 -38.601 -2.702 1.00 52.28 124 TRP A O 1
ATOM 748 N N . GLY A 1 116 ? -15.436 -61.755 -13.191 1.00 101.60 137 GLY A N 1
ATOM 749 C CA . GLY A 1 116 ? -14.978 -61.852 -11.788 1.00 103.88 137 GLY A CA 1
ATOM 750 C C . GLY A 1 116 ? -15.583 -60.771 -10.895 1.00 97.90 137 GLY A C 1
ATOM 751 O O . GLY A 1 116 ? -14.809 -59.984 -10.302 1.00 100.61 137 GLY A O 1
ATOM 752 N N . THR A 1 117 ? -16.917 -60.752 -10.765 1.00 81.81 138 THR A N 1
ATOM 753 C CA . THR A 1 117 ? -17.686 -59.730 -9.994 1.00 69.85 138 THR A CA 1
ATOM 754 C C . THR A 1 117 ? -17.821 -60.222 -8.531 1.00 57.68 138 THR A C 1
ATOM 755 O O . THR A 1 117 ? -17.868 -61.438 -8.268 1.00 51.59 138 THR A O 1
ATOM 759 N N . ARG A 1 118 ? -17.806 -59.279 -7.592 1.00 50.70 139 ARG A N 1
ATOM 760 C CA . ARG A 1 118 ? -17.912 -59.532 -6.138 1.00 47.70 139 ARG A CA 1
ATOM 761 C C . ARG A 1 118 ? -19.389 -59.578 -5.763 1.00 40.99 139 ARG A C 1
ATOM 762 O O . ARG A 1 118 ? -20.208 -58.984 -6.474 1.00 38.10 139 ARG A O 1
ATOM 770 N N . HIS A 1 119 ? -19.694 -60.291 -4.681 1.00 39.47 140 HIS A N 1
ATOM 771 C CA . HIS A 1 119 ? -21.036 -60.444 -4.063 1.00 39.92 140 HIS A CA 1
ATOM 772 C C . HIS A 1 119 ? -20.917 -60.194 -2.548 1.00 38.14 140 HIS A C 1
ATOM 773 O O . HIS A 1 119 ? -19.868 -60.485 -1.982 1.00 38.12 140 HIS A O 1
ATOM 780 N N . CYS A 1 120 ? -21.936 -59.596 -1.934 1.00 34.38 141 CYS A N 1
ATOM 781 C CA . CYS A 1 120 ? -21.995 -59.301 -0.485 1.00 33.47 141 CYS A CA 1
ATOM 782 C C . CYS A 1 120 ? -23.412 -59.541 0.015 1.00 32.69 141 CYS A C 1
ATOM 783 O O . CYS A 1 120 ? -24.399 -59.177 -0.647 1.00 28.03 141 CYS A O 1
ATOM 786 N N . PRO A 1 121 ? -23.527 -60.148 1.217 1.00 34.01 142 PRO A N 1
ATOM 787 C CA . PRO A 1 121 ? -24.790 -60.203 1.939 1.00 30.69 142 PRO A CA 1
ATOM 788 C C . PRO A 1 121 ? -25.266 -58.761 2.103 1.00 30.41 142 PRO A C 1
ATOM 789 O O . PRO A 1 121 ? -24.462 -57.890 2.455 1.00 29.40 142 PRO A O 1
ATOM 793 N N . THR A 1 122 ? -26.542 -58.532 1.817 1.00 27.19 143 THR A N 1
ATOM 794 C CA . THR A 1 122 ? -27.116 -57.178 1.688 1.00 28.63 143 THR A CA 1
ATOM 795 C C . THR A 1 122 ? -28.400 -57.087 2.516 1.00 29.11 143 THR A C 1
ATOM 796 O O . THR A 1 122 ? -29.301 -57.901 2.300 1.00 31.66 143 THR A O 1
ATOM 800 N N . CYS A 1 123 ? -28.512 -56.083 3.377 1.00 28.84 144 CYS A N 1
ATOM 801 C CA . CYS A 1 123 ? -29.764 -55.807 4.126 1.00 30.39 144 CYS A CA 1
ATOM 802 C C . CYS A 1 123 ? -29.671 -54.467 4.867 1.00 30.56 144 CYS A C 1
ATOM 803 O O . CYS A 1 123 ? -28.566 -53.945 5.069 1.00 28.58 144 CYS A O 1
ATOM 806 N N . VAL A 1 124 ? -30.826 -53.957 5.270 1.00 30.74 145 VAL A N 1
ATOM 807 C CA . VAL A 1 124 ? -30.964 -52.897 6.294 1.00 30.97 145 VAL A CA 1
ATOM 808 C C . VAL A 1 124 ? -32.153 -53.266 7.164 1.00 31.25 145 VAL A C 1
ATOM 809 O O . VAL A 1 124 ? -33.138 -53.853 6.672 1.00 30.48 145 VAL A O 1
ATOM 813 N N . ALA A 1 125 ? -32.045 -52.952 8.438 1.00 33.66 146 ALA A N 1
ATOM 814 C CA . ALA A 1 125 ? -33.147 -53.151 9.395 1.00 34.62 146 ALA A CA 1
ATOM 815 C C . ALA A 1 125 ? -32.881 -52.316 10.651 1.00 33.36 146 ALA A C 1
ATOM 816 O O . ALA A 1 125 ? -31.710 -52.094 11.028 1.00 32.85 146 ALA A O 1
ATOM 818 N N . LEU A 1 126 ? -33.957 -51.816 11.228 1.00 34.00 147 LEU A N 1
ATOM 819 C CA . LEU A 1 126 ? -34.008 -51.432 12.652 1.00 32.88 147 LEU A CA 1
ATOM 820 C C . LEU A 1 126 ? -33.951 -52.726 13.453 1.00 32.97 147 LEU A C 1
ATOM 821 O O . LEU A 1 126 ? -34.734 -53.625 13.167 1.00 32.52 147 LEU A O 1
ATOM 826 N N . GLY A 1 127 ? -32.971 -52.820 14.340 1.00 34.90 148 GLY A N 1
ATOM 827 C CA . GLY A 1 127 ? -32.662 -54.051 15.072 1.00 38.24 148 GLY A CA 1
ATOM 828 C C . GLY A 1 127 ? -31.724 -54.923 14.276 1.00 36.61 148 GLY A C 1
ATOM 829 O O . GLY A 1 127 ? -30.573 -54.527 14.068 1.00 46.29 148 GLY A O 1
ATOM 830 N N . SER A 1 128 ? -32.209 -56.090 13.879 1.00 38.92 149 SER A N 1
ATOM 831 C CA . SER A 1 128 ? -31.444 -57.103 13.124 1.00 39.07 149 SER A CA 1
ATOM 832 C C . SER A 1 128 ? -32.202 -57.454 11.842 1.00 34.77 149 SER A C 1
ATOM 833 O O . SER A 1 128 ? -33.455 -57.496 11.866 1.00 31.04 149 SER A O 1
ATOM 836 N N . CYS A 1 129 ? -31.453 -57.624 10.755 1.00 34.58 150 CYS A N 1
ATOM 837 C CA . CYS A 1 129 ? -31.984 -58.131 9.465 1.00 36.57 150 CYS A CA 1
ATOM 838 C C . CYS A 1 129 ? -32.524 -59.533 9.718 1.00 36.92 150 CYS A C 1
ATOM 839 O O . CYS A 1 129 ? -31.826 -60.319 10.402 1.00 40.43 150 CYS A O 1
ATOM 842 N N . SER A 1 130 ? -33.700 -59.835 9.191 1.00 37.68 151 SER A N 1
ATOM 843 C CA . SER A 1 130 ? -34.253 -61.208 9.191 1.00 42.10 151 SER A CA 1
ATOM 844 C C . SER A 1 130 ? -33.456 -62.091 8.211 1.00 38.08 151 SER A C 1
ATOM 845 O O . SER A 1 130 ? -33.386 -63.317 8.426 1.00 39.99 151 SER A O 1
ATOM 848 N N . SER A 1 131 ? -32.859 -61.494 7.178 1.00 34.76 152 SER A N 1
ATOM 849 C CA . SER A 1 131 ? -32.047 -62.188 6.141 1.00 34.12 152 SER A CA 1
ATOM 850 C C . SER A 1 131 ? -31.144 -61.171 5.443 1.00 32.24 152 SER A C 1
ATOM 851 O O . SER A 1 131 ? -31.420 -59.984 5.515 1.00 31.42 152 SER A O 1
ATOM 854 N N . ALA A 1 132 ? -30.149 -61.655 4.719 1.00 32.92 153 ALA A N 1
ATOM 855 C CA . ALA A 1 132 ? -29.161 -60.838 3.988 1.00 35.05 153 ALA A CA 1
ATOM 856 C C . ALA A 1 132 ? -28.770 -61.596 2.728 1.00 30.70 153 ALA A C 1
ATOM 857 O O . ALA A 1 132 ? -27.667 -62.150 2.606 1.00 28.39 153 ALA A O 1
ATOM 859 N N . PRO A 1 133 ? -29.670 -61.642 1.727 1.00 30.58 154 PRO A N 1
ATOM 860 C CA . PRO A 1 133 ? -29.347 -62.336 0.484 1.00 32.64 154 PRO A CA 1
ATOM 861 C C . PRO A 1 133 ? -28.102 -61.698 -0.164 1.00 31.21 154 PRO A C 1
ATOM 862 O O . PRO A 1 133 ? -27.849 -60.500 -0.025 1.00 29.90 154 PRO A O 1
ATOM 866 N N . SER A 1 134 ? -27.315 -62.519 -0.826 1.00 31.17 155 SER A N 1
ATOM 867 C CA . SER A 1 134 ? -26.090 -62.101 -1.547 1.00 35.81 155 SER A CA 1
ATOM 868 C C . SER A 1 134 ? -26.482 -61.301 -2.805 1.00 33.56 155 SER A C 1
ATOM 869 O O . SER A 1 134 ? -27.423 -61.694 -3.511 1.00 33.61 155 SER A O 1
ATOM 872 N N . MET A 1 135 ? -25.844 -60.158 -3.025 1.00 31.75 156 MET A N 1
ATOM 873 C CA . MET A 1 135 ? -26.043 -59.314 -4.237 1.00 30.62 156 MET A CA 1
ATOM 874 C C . MET A 1 135 ? -24.699 -59.027 -4.890 1.00 34.79 156 MET A C 1
ATOM 875 O O . MET A 1 135 ? -23.672 -58.900 -4.221 1.00 34.70 156 MET A O 1
ATOM 880 N N . PRO A 1 136 ? -24.664 -58.936 -6.235 1.00 36.08 157 PRO A N 1
ATOM 881 C CA . PRO A 1 136 ? -23.442 -58.581 -6.936 1.00 34.10 157 PRO A CA 1
ATOM 882 C C . PRO A 1 136 ? -23.140 -57.098 -6.695 1.00 33.65 157 PRO A C 1
ATOM 883 O O . PRO A 1 136 ? -24.044 -56.290 -6.639 1.00 33.50 157 PRO A O 1
ATOM 887 N N . CYS A 1 137 ? -21.867 -56.791 -6.498 1.00 31.15 158 CYS A N 1
ATOM 888 C CA . CYS A 1 137 ? -21.348 -55.427 -6.252 1.00 31.92 158 CYS A CA 1
ATOM 889 C C . CYS A 1 137 ? -21.100 -54.710 -7.579 1.00 36.73 158 CYS A C 1
ATOM 890 O O . CYS A 1 137 ? -20.479 -55.304 -8.456 1.00 36.85 158 CYS A O 1
ATOM 893 N N . ALA A 1 138 ? -21.531 -53.457 -7.698 1.00 37.60 159 ALA A N 1
ATOM 894 C CA . ALA A 1 138 ? -21.286 -52.594 -8.872 1.00 39.19 159 ALA A CA 1
ATOM 895 C C . ALA A 1 138 ? -19.806 -52.215 -8.925 1.00 44.50 159 ALA A C 1
ATOM 896 O O . ALA A 1 138 ? -19.130 -52.293 -7.872 1.00 39.33 159 ALA A O 1
ATOM 898 N N . ASN A 1 139 ? -19.347 -51.799 -10.110 1.00 44.27 160 ASN A N 1
ATOM 899 C CA . ASN A 1 139 ? -18.018 -51.172 -10.310 1.00 48.19 160 ASN A CA 1
ATOM 900 C C . ASN A 1 139 ? -17.917 -49.969 -9.363 1.00 40.01 160 ASN A C 1
ATOM 901 O O . ASN A 1 139 ? -18.849 -49.164 -9.302 1.00 36.16 160 ASN A O 1
ATOM 906 N N . GLY A 1 140 ? -16.820 -49.839 -8.639 1.00 38.71 161 GLY A N 1
ATOM 907 C CA . GLY A 1 140 ? -16.613 -48.680 -7.751 1.00 41.76 161 GLY A CA 1
ATOM 908 C C . GLY A 1 140 ? -16.769 -49.057 -6.283 1.00 44.90 161 GLY A C 1
ATOM 909 O O . GLY A 1 140 ? -16.280 -48.282 -5.447 1.00 40.63 161 GLY A O 1
ATOM 910 N N . THR A 1 141 ? -17.410 -50.194 -5.959 1.00 44.85 162 THR A N 1
ATOM 911 C CA . THR A 1 141 ? -17.500 -50.694 -4.562 1.00 40.47 162 THR A CA 1
ATOM 912 C C . THR A 1 141 ? -16.103 -51.178 -4.191 1.00 40.98 162 THR A C 1
ATOM 913 O O . THR A 1 141 ? -15.417 -51.665 -5.079 1.00 40.55 162 THR A O 1
ATOM 917 N N . THR A 1 142 ? -15.690 -50.975 -2.944 1.00 38.07 163 THR A N 1
ATOM 918 C CA . THR A 1 142 ? -14.346 -51.326 -2.435 1.00 33.63 163 THR A CA 1
ATOM 919 C C . THR A 1 142 ? -14.406 -52.566 -1.539 1.00 32.80 163 THR A C 1
ATOM 920 O O . THR A 1 142 ? -13.345 -53.156 -1.345 1.00 35.36 163 THR A O 1
ATOM 924 N N . GLN A 1 143 ? -15.560 -52.951 -0.988 1.00 36.19 164 GLN A N 1
ATOM 925 C CA . GLN A 1 143 ? -15.605 -53.945 0.140 1.00 36.61 164 GLN A CA 1
ATOM 926 C C . GLN A 1 143 ? -17.022 -54.493 0.365 1.00 33.57 164 GLN A C 1
ATOM 927 O O . GLN A 1 143 ? -17.986 -53.860 -0.069 1.00 34.90 164 GLN A O 1
ATOM 933 N N . CYS A 1 144 ? -17.134 -55.662 0.993 1.00 33.04 165 CYS A N 1
ATOM 934 C CA . CYS A 1 144 ? -18.352 -56.083 1.720 1.00 33.07 165 CYS A CA 1
ATOM 935 C C . CYS A 1 144 ? -18.282 -55.474 3.111 1.00 32.54 165 CYS A C 1
ATOM 936 O O . CYS A 1 144 ? -17.185 -55.375 3.677 1.00 34.50 165 CYS A O 1
ATOM 939 N N . TYR A 1 145 ? -19.422 -55.015 3.593 1.00 33.48 166 TYR A N 1
ATOM 940 C CA . TYR A 1 145 ? -19.596 -54.350 4.900 1.00 30.32 166 TYR A CA 1
ATOM 941 C C . TYR A 1 145 ? -20.747 -55.041 5.630 1.00 29.83 166 TYR A C 1
ATOM 942 O O . TYR A 1 145 ? -21.772 -55.297 5.012 1.00 30.08 166 TYR A O 1
ATOM 951 N N . GLN A 1 146 ? -20.511 -55.374 6.902 1.00 32.70 167 GLN A N 1
ATOM 952 C CA . GLN A 1 146 ? -21.522 -55.838 7.889 1.00 30.76 167 GLN A CA 1
ATOM 953 C C . GLN A 1 146 ? -21.356 -54.968 9.131 1.00 30.52 167 GLN A C 1
ATOM 954 O O . GLN A 1 146 ? -20.338 -55.134 9.815 1.00 33.62 167 GLN A O 1
ATOM 960 N N . GLY A 1 147 ? -22.273 -54.033 9.357 1.00 30.08 168 GLY A N 1
ATOM 961 C CA . GLY A 1 147 ? -22.151 -53.032 10.419 1.00 32.31 168 GLY A CA 1
ATOM 962 C C . GLY A 1 147 ? -23.394 -52.913 11.280 1.00 30.98 168 GLY A C 1
ATOM 963 O O . GLY A 1 147 ? -24.481 -53.428 10.904 1.00 31.72 168 GLY A O 1
ATOM 964 N N . ARG A 1 148 ? -23.218 -52.214 12.393 1.00 32.71 169 ARG A N 1
ATOM 965 C CA . ARG A 1 148 ? -24.265 -51.900 13.391 1.00 36.94 169 ARG A CA 1
ATOM 966 C C . ARG A 1 148 ? -24.080 -50.432 13.746 1.00 32.77 169 ARG A C 1
ATOM 967 O O . ARG A 1 148 ? -22.940 -50.015 14.022 1.00 29.33 169 ARG A O 1
ATOM 975 N N . LEU A 1 149 ? -25.168 -49.665 13.656 1.00 34.51 170 LEU A N 1
ATOM 976 C CA . LEU A 1 149 ? -25.204 -48.243 14.023 1.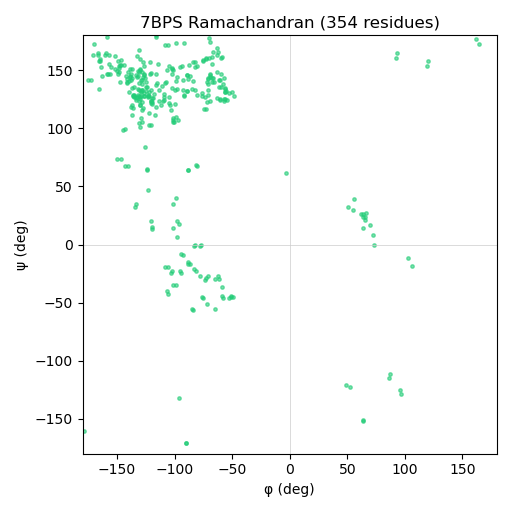00 33.93 170 LEU A CA 1
ATOM 977 C C . LEU A 1 149 ? -26.031 -48.124 15.288 1.00 37.50 170 LEU A C 1
ATOM 978 O O . LEU A 1 149 ? -27.176 -48.546 15.260 1.00 36.83 170 LEU A O 1
ATOM 983 N N . GLU A 1 150 ? -25.430 -47.550 16.327 1.00 39.90 171 GLU A N 1
ATOM 984 C CA . GLU A 1 150 ? -26.036 -47.308 17.660 1.00 42.08 171 GLU A CA 1
ATOM 985 C C . GLU A 1 150 ? -26.391 -45.822 17.732 1.00 36.20 171 GLU A C 1
ATOM 986 O O . GLU A 1 150 ? -25.465 -44.999 17.639 1.00 39.97 171 GLU A O 1
ATOM 992 N N . PHE A 1 151 ? -27.665 -45.470 17.828 1.00 36.16 172 PHE A N 1
ATOM 993 C CA . PHE A 1 151 ? -28.122 -44.067 17.987 1.00 38.86 172 PHE A CA 1
ATOM 994 C C . PHE A 1 151 ? -28.654 -43.833 19.401 1.00 40.32 172 PHE A C 1
ATOM 995 O O . PHE A 1 151 ? -29.324 -44.721 19.952 1.00 32.91 172 PHE A O 1
ATOM 1003 N N . SER A 1 152 ? -28.322 -42.678 19.975 1.00 42.14 173 SER A N 1
ATOM 1004 C CA . SER A 1 152 ? -28.714 -42.299 21.357 1.00 43.31 173 SER A CA 1
ATOM 1005 C C . SER A 1 152 ? -28.944 -40.798 21.417 1.00 40.41 173 SER A C 1
ATOM 1006 O O . SER A 1 152 ? -28.465 -40.081 20.554 1.00 39.91 173 SER A O 1
ATOM 1009 N N . GLY A 1 153 ? -29.766 -40.368 22.365 1.00 47.36 174 GLY A N 1
ATOM 1010 C CA . GLY A 1 153 ? -30.114 -38.952 22.549 1.00 44.93 174 GLY A CA 1
ATOM 1011 C C . GLY A 1 153 ? -31.365 -38.629 21.778 1.00 46.06 174 GLY A C 1
ATOM 1012 O O . GLY A 1 153 ? -31.727 -39.422 20.889 1.00 45.98 174 GLY A O 1
ATOM 1013 N N . GLY A 1 154 ? -32.008 -37.527 22.162 1.00 44.06 175 GLY A N 1
ATOM 1014 C CA . GLY A 1 154 ? -33.090 -36.874 21.416 1.00 39.15 175 GLY A CA 1
ATOM 1015 C C . GLY A 1 154 ? -34.345 -37.700 21.412 1.00 37.90 175 GLY A C 1
ATOM 1016 O O . GLY A 1 154 ? -35.206 -37.386 20.577 1.00 38.10 175 GLY A O 1
ATOM 1017 N N . GLY A 1 155 ? -34.467 -38.690 22.307 1.00 38.29 176 GLY A N 1
ATOM 1018 C CA . GLY A 1 155 ? -35.599 -39.641 22.312 1.00 35.44 176 GLY A CA 1
ATOM 1019 C C . GLY A 1 155 ? -35.575 -40.536 21.066 1.00 40.39 176 GLY A C 1
ATOM 1020 O O . GLY A 1 155 ? -36.651 -41.023 20.652 1.00 36.66 176 GLY A O 1
ATOM 1021 N N . MET A 1 156 ? -34.384 -40.774 20.497 1.00 35.92 177 MET A N 1
ATOM 1022 C CA . MET A 1 156 ? -34.193 -41.433 19.184 1.00 37.60 177 MET A CA 1
ATOM 1023 C C . MET A 1 156 ? -33.362 -42.704 19.326 1.00 42.45 177 MET A C 1
ATOM 1024 O O . MET A 1 156 ? -32.850 -43.127 18.268 1.00 48.08 177 MET A O 1
ATOM 1029 N N . ASP A 1 157 ? -33.257 -43.292 20.525 1.00 40.21 178 ASP A N 1
ATOM 1030 C CA . ASP A 1 157 ? -32.358 -44.443 20.819 1.00 39.75 178 ASP A CA 1
ATOM 1031 C C . ASP A 1 157 ? -32.760 -45.632 19.939 1.00 36.82 178 ASP A C 1
ATOM 1032 O O . ASP A 1 157 ? -33.957 -45.977 19.932 1.00 36.94 178 ASP A O 1
ATOM 1037 N N . ALA A 1 158 ? -31.813 -46.191 19.181 1.00 34.35 179 ALA A N 1
ATOM 1038 C CA . ALA A 1 158 ? -32.075 -47.188 18.123 1.00 34.36 179 ALA A CA 1
ATOM 1039 C C . ALA A 1 158 ? -30.788 -47.901 17.706 1.00 33.19 179 ALA A C 1
ATOM 1040 O O . ALA A 1 158 ? -29.715 -47.340 17.941 1.00 32.19 179 ALA A O 1
ATOM 1042 N N . THR A 1 159 ? -30.887 -49.095 17.124 1.00 32.34 180 THR A N 1
ATOM 1043 C CA . THR A 1 159 ? -29.804 -49.754 16.353 1.00 34.30 180 THR A CA 1
ATOM 1044 C C . THR A 1 159 ? -30.296 -50.038 14.923 1.00 34.61 180 THR A C 1
ATOM 1045 O O . THR A 1 159 ? -31.485 -50.415 14.728 1.00 34.14 180 THR A O 1
ATOM 1049 N N . VAL A 1 160 ? -29.365 -49.958 13.989 1.00 28.41 181 VAL A N 1
ATOM 1050 C CA . VAL A 1 160 ? -29.577 -50.250 12.559 1.00 29.34 181 VAL A CA 1
ATOM 1051 C C . VAL A 1 160 ? -28.500 -51.244 12.156 1.00 29.24 181 VAL A C 1
ATOM 1052 O O . VAL A 1 160 ? -27.298 -50.951 12.379 1.00 29.40 181 VAL A O 1
ATOM 1056 N N . GLN A 1 161 ? -28.920 -52.397 11.649 1.00 27.65 182 GLN A N 1
ATOM 1057 C CA . GLN A 1 161 ? -27.991 -53.345 11.006 1.00 29.98 182 GLN A CA 1
ATOM 1058 C C . GLN A 1 161 ? -27.966 -53.045 9.496 1.00 30.49 182 GLN A C 1
ATOM 1059 O O . GLN A 1 161 ? -29.065 -52.852 8.893 1.00 27.44 182 GLN A O 1
ATOM 1065 N N . VAL A 1 162 ? -26.754 -52.965 8.937 1.00 31.56 183 VAL A N 1
ATOM 1066 C CA . VAL A 1 162 ? -26.510 -52.602 7.518 1.00 32.95 183 VAL A CA 1
ATOM 1067 C C . VAL A 1 162 ? -25.447 -53.545 6.962 1.00 32.85 183 VAL A C 1
ATOM 1068 O O . VAL A 1 162 ? -24.294 -53.562 7.498 1.00 28.57 183 VAL A O 1
ATOM 1072 N N . LYS A 1 163 ? -25.807 -54.289 5.916 1.00 33.04 184 LYS A N 1
ATOM 1073 C CA . LYS A 1 163 ? -24.843 -55.144 5.166 1.00 33.70 184 LYS A CA 1
ATOM 1074 C C . LYS A 1 163 ? -24.927 -54.813 3.686 1.00 34.10 184 LYS A C 1
ATOM 1075 O O . LYS A 1 163 ? -26.054 -54.561 3.213 1.00 33.26 184 LYS A O 1
ATOM 1081 N N . GLY A 1 164 ? -23.795 -54.850 2.981 1.00 32.60 185 GLY A N 1
ATOM 1082 C CA . GLY A 1 164 ? -23.820 -54.784 1.512 1.00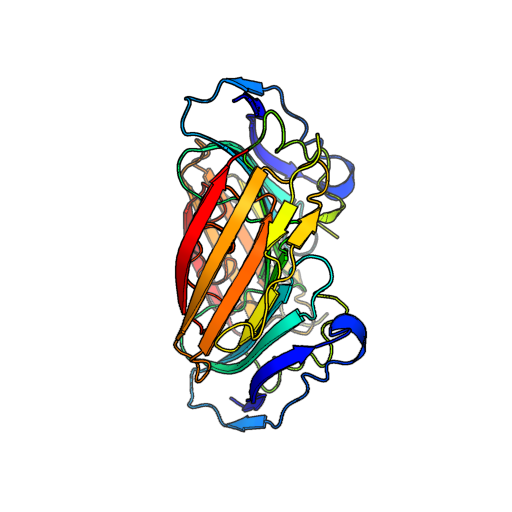 33.01 185 GLY A CA 1
ATOM 1083 C C . GLY A 1 164 ? -22.487 -54.401 0.913 1.00 33.72 185 GLY A C 1
ATOM 1084 O O . GLY A 1 164 ? -21.551 -54.091 1.687 1.00 28.64 185 GLY A O 1
ATOM 1085 N N . CYS A 1 165 ? -22.441 -54.399 -0.422 1.00 29.24 186 CYS A N 1
ATOM 1086 C CA . CYS A 1 165 ? -21.387 -53.746 -1.222 1.00 28.22 186 CYS A CA 1
ATOM 1087 C C . CYS A 1 165 ? -21.389 -52.252 -0.901 1.00 28.19 186 CYS A C 1
ATOM 1088 O O . CYS A 1 165 ? -22.481 -51.644 -0.813 1.00 27.01 186 CYS A O 1
ATOM 1091 N N . THR A 1 166 ? -20.203 -51.660 -0.710 1.00 26.12 187 THR A N 1
ATOM 1092 C CA . THR A 1 166 ? -20.132 -50.210 -0.419 1.00 27.84 187 THR A CA 1
ATOM 1093 C C . THR A 1 166 ? -18.867 -49.611 -1.028 1.00 28.41 187 THR A C 1
ATOM 1094 O O . THR A 1 166 ? -17.938 -50.375 -1.315 1.00 27.24 187 THR A O 1
ATOM 1098 N N . THR A 1 167 ? -18.886 -48.294 -1.227 1.00 34.33 188 THR A N 1
ATOM 1099 C CA . THR A 1 167 ? -17.739 -47.435 -1.619 1.00 32.83 188 THR A CA 1
ATOM 1100 C C . THR A 1 167 ? -16.899 -47.082 -0.391 1.00 35.33 188 THR A C 1
ATOM 1101 O O . THR A 1 167 ? -15.713 -46.733 -0.570 1.00 36.97 188 THR A O 1
ATOM 1105 N N . THR A 1 168 ? -17.469 -47.140 0.819 1.00 33.57 189 THR A N 1
ATOM 1106 C CA . THR A 1 168 ? -16.733 -46.682 2.028 1.00 33.76 189 THR A CA 1
ATOM 1107 C C . THR A 1 168 ? -15.640 -47.713 2.360 1.00 32.53 189 THR A C 1
ATOM 1108 O O . THR A 1 168 ? -15.695 -48.862 1.878 1.00 31.35 189 THR A O 1
ATOM 1112 N N . ILE A 1 169 ? -14.644 -47.279 3.116 1.00 35.06 190 ILE A N 1
ATOM 1113 C CA . ILE A 1 169 ? -13.412 -48.066 3.401 1.00 35.64 190 ILE A CA 1
ATOM 1114 C C . ILE A 1 169 ? -13.345 -48.275 4.906 1.00 33.26 190 ILE A C 1
ATOM 1115 O O . ILE A 1 169 ? -13.369 -47.264 5.637 1.00 33.27 190 ILE A O 1
ATOM 1120 N N . GLY A 1 170 ? -13.297 -49.535 5.335 1.00 35.79 191 GLY A N 1
ATOM 1121 C CA . GLY A 1 170 ? -13.429 -49.924 6.753 1.00 34.06 191 GLY A CA 1
ATOM 1122 C C . GLY A 1 170 ? -14.792 -49.569 7.312 1.00 34.69 191 GLY A C 1
ATOM 1123 O O . GLY A 1 170 ? -15.771 -49.535 6.535 1.00 33.04 191 GLY A O 1
ATOM 1124 N N . CYS A 1 171 ? -14.854 -49.312 8.618 1.00 35.61 192 CYS A N 1
ATOM 1125 C CA . CYS A 1 171 ? -16.118 -49.125 9.359 1.00 35.98 192 CYS A CA 1
ATOM 1126 C C . CYS A 1 171 ? -16.526 -47.649 9.303 1.00 36.09 192 CYS A C 1
ATOM 1127 O O . CYS A 1 171 ? -16.630 -47.034 10.380 1.00 35.18 192 CYS A O 1
ATOM 1130 N N . ARG A 1 172 ? -16.824 -47.136 8.101 1.00 37.45 193 ARG A N 1
ATOM 1131 C CA . ARG A 1 172 ? -16.981 -45.673 7.849 1.00 36.48 193 ARG A CA 1
ATOM 1132 C C . ARG A 1 172 ? -18.230 -45.397 7.013 1.00 34.08 193 ARG A C 1
ATOM 1133 O O . ARG A 1 172 ? -18.242 -44.424 6.236 1.00 31.91 193 ARG A O 1
ATOM 1141 N N . LEU A 1 173 ? -19.267 -46.212 7.187 1.00 32.78 194 LEU A N 1
ATOM 1142 C CA . LEU A 1 173 ? -20.614 -45.912 6.654 1.00 31.88 194 LEU A CA 1
ATOM 1143 C C . LEU A 1 173 ? -20.998 -44.493 7.092 1.00 33.54 194 LEU A C 1
ATOM 1144 O O . LEU A 1 173 ? -21.519 -43.730 6.249 1.00 33.96 194 LEU A O 1
ATOM 1149 N N . MET A 1 174 ? -20.759 -44.140 8.358 1.00 30.01 195 MET A N 1
ATOM 1150 C CA . MET A 1 174 ? -21.173 -42.816 8.879 1.00 30.92 195 MET A CA 1
ATOM 1151 C C . MET A 1 174 ? -19.975 -41.846 8.837 1.00 33.91 195 MET A C 1
ATOM 1152 O O . MET A 1 174 ? -20.013 -40.805 9.512 1.00 37.14 195 MET A O 1
ATOM 1157 N N . ALA A 1 175 ? -18.967 -42.151 8.019 1.00 31.84 196 ALA A N 1
ATOM 1158 C CA . ALA A 1 175 ? -17.812 -41.278 7.710 1.00 33.85 196 ALA A CA 1
ATOM 1159 C C . ALA A 1 175 ? -17.159 -40.743 8.988 1.00 34.65 196 ALA A C 1
ATOM 1160 O O . ALA A 1 175 ? -16.610 -39.667 8.929 1.00 36.23 196 ALA A O 1
ATOM 1162 N N . MET A 1 176 ? -17.169 -41.506 10.083 1.00 36.85 197 MET A N 1
ATOM 1163 C CA . MET A 1 176 ? -16.434 -41.156 11.324 1.00 39.38 197 MET A CA 1
ATOM 1164 C C . MET A 1 176 ? -17.046 -39.893 11.920 1.00 39.23 197 MET A C 1
ATOM 1165 O O . MET A 1 176 ? -16.350 -39.231 12.719 1.00 42.47 197 MET A O 1
ATOM 1170 N N . ILE A 1 177 ? -18.291 -39.579 11.564 1.00 35.52 198 ILE A N 1
ATOM 1171 C CA . ILE A 1 177 ? -19.052 -38.469 12.214 1.00 38.26 198 ILE A CA 1
ATOM 1172 C C . ILE A 1 177 ? -19.860 -39.059 13.384 1.00 37.54 198 ILE A C 1
ATOM 1173 O O . ILE A 1 177 ? -20.561 -40.035 13.162 1.00 41.18 198 ILE A O 1
ATOM 1178 N N . ASP A 1 178 ? -19.723 -38.462 14.562 1.00 38.47 199 ASP A N 1
ATOM 1179 C CA . ASP A 1 178 ? -20.185 -38.919 15.900 1.00 42.65 199 ASP A CA 1
ATOM 1180 C C . ASP A 1 178 ? -21.608 -38.438 16.168 1.00 39.47 199 ASP A C 1
ATOM 1181 O O . ASP A 1 178 ? -22.202 -38.856 17.186 1.00 39.79 199 ASP A O 1
ATOM 1186 N N . SER A 1 179 ? -22.131 -37.485 15.412 1.00 38.87 200 SER A N 1
ATOM 1187 C CA . SER A 1 179 ? -23.442 -36.904 15.795 1.00 37.80 200 SER A CA 1
ATOM 1188 C C . SER A 1 179 ? -24.156 -36.317 14.600 1.00 33.92 200 SER A C 1
ATOM 1189 O O . SER A 1 179 ? -23.507 -35.901 13.629 1.00 37.20 200 SER A O 1
ATOM 1192 N N . VAL A 1 180 ? -25.476 -36.319 14.722 1.00 32.07 201 VAL A N 1
ATOM 1193 C CA . VAL A 1 180 ? -26.435 -35.988 13.648 1.00 33.53 201 VAL A CA 1
ATOM 1194 C C . VAL A 1 180 ? -27.579 -35.282 14.360 1.00 33.68 201 VAL A C 1
ATOM 1195 O O . VAL A 1 180 ? -28.469 -35.977 14.941 1.00 34.69 201 VAL A O 1
ATOM 1199 N N . GLY A 1 181 ? -27.547 -33.960 14.311 1.00 34.25 202 GLY A N 1
ATOM 1200 C CA . GLY A 1 181 ? -28.455 -33.101 15.081 1.00 39.64 202 GLY A CA 1
ATOM 1201 C C . GLY A 1 181 ? -28.401 -33.511 16.545 1.00 38.41 202 GLY A C 1
ATOM 1202 O O . GLY A 1 181 ? -27.318 -33.595 17.109 1.00 38.64 202 GLY A O 1
ATOM 1203 N N . PRO A 1 182 ? -29.536 -33.883 17.166 1.00 37.19 203 PRO A N 1
ATOM 1204 C CA . PRO A 1 182 ? -29.545 -34.221 18.586 1.00 38.46 203 PRO A CA 1
ATOM 1205 C C . PRO A 1 182 ? -29.109 -35.661 18.868 1.00 39.44 203 PRO A C 1
ATOM 1206 O O . PRO A 1 182 ? -29.056 -36.004 20.012 1.00 47.08 203 PRO A O 1
ATOM 1210 N N . MET A 1 183 ? -28.791 -36.446 17.832 1.00 39.90 204 MET A N 1
ATOM 1211 C CA . MET A 1 183 ? -28.460 -37.888 17.971 1.00 36.65 204 MET A CA 1
ATOM 1212 C C . MET A 1 183 ? -26.944 -38.058 17.999 1.00 35.93 204 MET A C 1
ATOM 1213 O O . MET A 1 183 ? -26.254 -37.336 17.290 1.00 34.42 204 MET A O 1
ATOM 1218 N N . THR A 1 184 ? -26.467 -39.012 18.790 1.00 33.31 205 THR A N 1
ATOM 1219 C CA . THR A 1 184 ? -25.073 -39.511 18.809 1.00 33.51 205 THR A CA 1
ATOM 1220 C C . THR A 1 184 ? -25.063 -40.844 18.059 1.00 32.59 205 THR A C 1
ATOM 1221 O O . THR A 1 184 ? -26.075 -41.581 18.188 1.00 30.42 205 TH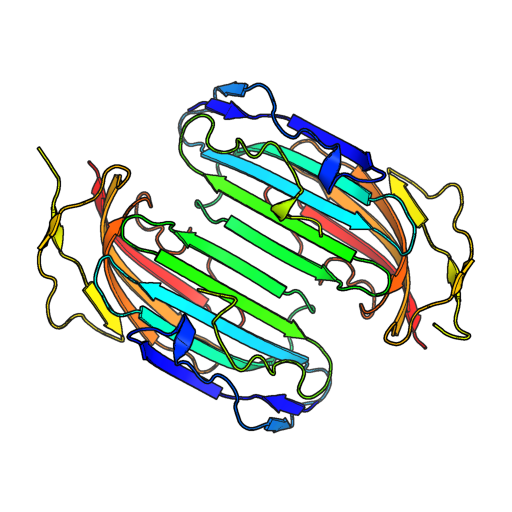R A O 1
ATOM 1225 N N . VAL A 1 185 ? -23.961 -41.148 17.368 1.00 32.39 206 VAL A N 1
ATOM 1226 C CA . VAL A 1 185 ? -23.767 -42.360 16.518 1.00 37.88 206 VAL A CA 1
ATOM 1227 C C . VAL A 1 185 ? -22.505 -43.067 16.943 1.00 32.24 206 VAL A C 1
ATOM 1228 O O . VAL A 1 185 ? -21.458 -42.417 16.904 1.00 36.70 206 VAL A O 1
ATOM 1232 N N . LYS A 1 186 ? -22.604 -44.369 17.171 1.00 37.63 207 LYS A N 1
ATOM 1233 C CA . LYS A 1 186 ? -21.453 -45.302 17.264 1.00 43.16 207 LYS A CA 1
ATOM 1234 C C . LYS A 1 186 ? -21.581 -46.292 16.108 1.00 38.98 207 LYS A C 1
ATOM 1235 O O . LYS A 1 186 ? -22.701 -46.745 15.837 1.00 37.45 207 LYS A O 1
ATOM 1241 N N . GLU A 1 187 ? -20.482 -46.597 15.438 1.00 35.57 208 GLU A N 1
ATOM 1242 C CA . GLU A 1 187 ? -20.461 -47.529 14.292 1.00 34.06 208 GLU A CA 1
ATOM 1243 C C . GLU A 1 187 ? -19.474 -48.630 14.652 1.00 31.21 208 GLU A C 1
ATOM 1244 O O . GLU A 1 187 ? -18.370 -48.301 15.051 1.00 32.32 208 GLU A O 1
ATOM 1250 N N . THR A 1 188 ? -19.859 -49.888 14.481 1.00 31.41 209 THR A N 1
ATOM 1251 C CA . THR A 1 188 ? -18.948 -51.052 14.578 1.00 34.71 209 THR A CA 1
ATOM 1252 C C . THR A 1 188 ? -19.209 -51.860 13.310 1.00 36.12 209 THR A C 1
ATOM 1253 O O . THR A 1 188 ? -20.346 -51.768 12.780 1.00 32.88 209 THR A O 1
ATOM 1257 N N . CYS A 1 189 ? -18.218 -52.587 12.808 1.00 34.73 210 CYS A N 1
ATOM 1258 C CA . CYS A 1 189 ? -18.419 -53.383 11.580 1.00 35.46 210 CYS A CA 1
ATOM 1259 C C . CYS A 1 189 ? -17.369 -54.476 11.443 1.00 36.68 210 CYS A C 1
ATOM 1260 O O . CYS A 1 189 ? -16.313 -54.409 12.126 1.00 38.08 210 CYS A O 1
ATOM 1263 N N . SER A 1 190 ? -17.689 -55.434 10.581 1.00 37.32 211 SER A N 1
ATOM 1264 C CA . SER A 1 190 ? -16.736 -56.231 9.776 1.00 37.66 211 SER A CA 1
ATOM 1265 C C . SER A 1 190 ? -16.767 -55.732 8.335 1.00 34.63 211 SER A C 1
ATOM 1266 O O . SER A 1 190 ? -17.851 -55.282 7.843 1.00 34.19 211 SER A O 1
ATOM 1269 N N . TYR A 1 191 ? -15.659 -55.923 7.646 1.00 34.09 212 TYR A N 1
ATOM 1270 C CA . TYR A 1 191 ? -15.526 -55.584 6.216 1.00 35.61 212 TYR A CA 1
ATOM 1271 C C . TYR A 1 191 ? -14.499 -56.522 5.604 1.00 38.01 212 TYR A C 1
ATOM 1272 O O . TYR A 1 191 ? -13.622 -57.021 6.299 1.00 36.31 212 TYR A O 1
ATOM 1281 N N . GLN A 1 192 ? -14.667 -56.778 4.313 1.00 43.21 213 GLN A N 1
ATOM 1282 C CA . GLN A 1 192 ? -13.748 -57.598 3.497 1.00 40.72 213 GLN A CA 1
ATOM 1283 C C . GLN A 1 192 ? -13.447 -56.763 2.261 1.00 40.07 213 GLN A C 1
ATOM 1284 O O . GLN A 1 192 ? -14.361 -56.677 1.422 1.00 36.74 213 GLN A O 1
ATOM 1290 N N . SER A 1 193 ? -12.276 -56.116 2.218 1.00 42.31 214 SER A N 1
ATOM 1291 C CA . SER A 1 193 ? -11.777 -55.313 1.069 1.00 44.20 214 SER A CA 1
ATOM 1292 C C . SER A 1 193 ? -11.602 -56.225 -0.131 1.00 44.13 214 SER A C 1
ATOM 1293 O O . SER A 1 193 ? -11.246 -57.375 0.093 1.00 44.27 214 SER A O 1
ATOM 1296 N N . PHE A 1 194 ? -11.811 -55.665 -1.316 1.00 46.75 215 PHE A N 1
ATOM 1297 C CA . PHE A 1 194 ? -11.391 -56.211 -2.622 1.00 52.19 215 PHE A CA 1
ATOM 1298 C C . PHE A 1 194 ? -9.996 -55.632 -2.924 1.00 52.88 215 PHE A C 1
ATOM 1299 O O . PHE A 1 194 ? -9.097 -56.395 -3.265 1.00 58.32 215 PHE A O 1
ATOM 1307 N N . THR B 1 5 ? -1.251 -41.883 -3.283 1.00 60.88 26 THR B N 1
ATOM 1308 C CA . THR B 1 5 ? -2.447 -40.995 -3.567 1.00 65.54 26 THR B CA 1
ATOM 1309 C C . THR B 1 5 ? -2.031 -39.572 -3.996 1.00 59.43 26 THR B C 1
ATOM 1310 O O . THR B 1 5 ? -1.115 -38.972 -3.391 1.00 60.86 26 THR B O 1
ATOM 1314 N N . TYR B 1 6 ? -2.714 -39.048 -5.012 1.00 54.38 27 TYR B N 1
ATOM 1315 C CA . TYR B 1 6 ? -2.593 -37.645 -5.484 1.00 59.78 27 TYR B CA 1
ATOM 1316 C C . TYR B 1 6 ? -3.919 -36.914 -5.270 1.00 52.08 27 TYR B C 1
ATOM 1317 O O . TYR B 1 6 ? -4.995 -37.467 -5.562 1.00 53.12 27 TYR B O 1
ATOM 1326 N N . CYS B 1 7 ? -3.824 -35.665 -4.827 1.00 47.80 28 CYS B N 1
ATOM 1327 C CA . CYS B 1 7 ? -4.964 -34.732 -4.646 1.00 46.08 28 CYS B CA 1
ATOM 1328 C C . CYS B 1 7 ? -4.666 -33.388 -5.316 1.00 47.13 28 CYS B C 1
ATOM 1329 O O . CYS B 1 7 ? -3.491 -32.976 -5.308 1.00 44.38 28 CYS B O 1
ATOM 1332 N N . GLN B 1 8 ? -5.698 -32.689 -5.789 1.00 47.87 29 GLN B N 1
ATOM 1333 C CA . GLN B 1 8 ? -5.597 -31.248 -6.121 1.00 40.93 29 GLN B CA 1
ATOM 1334 C C . GLN B 1 8 ? -5.227 -30.482 -4.849 1.00 47.27 29 GLN B C 1
ATOM 1335 O O . GLN B 1 8 ? -5.663 -30.899 -3.726 1.00 43.45 29 GLN B O 1
ATOM 1341 N N . VAL B 1 9 ? -4.361 -29.472 -5.004 1.00 43.66 30 VAL B N 1
ATOM 1342 C CA . VAL B 1 9 ? -3.844 -28.637 -3.883 1.00 44.18 30 VAL B CA 1
ATOM 1343 C C . VAL B 1 9 ? -3.884 -27.172 -4.321 1.00 47.67 30 VAL B C 1
ATOM 1344 O O . VAL B 1 9 ? -3.447 -26.855 -5.443 1.00 47.62 30 VAL B O 1
ATOM 1348 N N . SER B 1 10 ? -4.492 -26.333 -3.485 1.00 48.59 31 SER B N 1
ATOM 1349 C CA . SER B 1 10 ? -4.641 -24.877 -3.704 1.00 48.81 31 SER B CA 1
ATOM 1350 C C . SER B 1 10 ? -5.295 -24.260 -2.474 1.00 50.71 31 SER B C 1
ATOM 1351 O O . SER B 1 10 ? -6.105 -24.917 -1.829 1.00 53.45 31 SER B O 1
ATOM 1354 N N . GLN B 1 11 ? -4.825 -23.073 -2.120 1.00 53.41 32 GLN B N 1
ATOM 1355 C CA . GLN B 1 11 ? -5.370 -22.205 -1.060 1.00 55.97 32 GLN B CA 1
ATOM 1356 C C . GLN B 1 11 ? -5.563 -20.858 -1.740 1.00 55.68 32 GLN B C 1
ATOM 1357 O O . GLN B 1 11 ? -4.573 -20.339 -2.231 1.00 64.81 32 GLN B O 1
ATOM 1363 N N . THR B 1 12 ? -6.804 -20.390 -1.850 1.00 54.79 33 THR B N 1
ATOM 1364 C CA . THR B 1 12 ? -7.151 -19.040 -2.353 1.00 51.24 33 THR B CA 1
ATOM 1365 C C . THR B 1 12 ? -8.080 -18.344 -1.356 1.00 51.45 33 THR B C 1
ATOM 1366 O O . THR B 1 12 ? -8.887 -19.005 -0.682 1.00 42.68 33 THR B O 1
ATOM 1370 N N . LEU B 1 13 ? -7.866 -17.050 -1.196 1.00 53.65 34 LEU B N 1
ATOM 1371 C CA . LEU B 1 13 ? -8.704 -16.166 -0.365 1.00 53.00 34 LEU B CA 1
ATOM 1372 C C . LEU B 1 13 ? -8.892 -14.897 -1.187 1.00 51.65 34 LEU B C 1
ATOM 1373 O O . LEU B 1 13 ? -7.894 -14.218 -1.437 1.00 51.38 34 LEU B O 1
ATOM 1378 N N . SER B 1 14 ? -10.098 -14.628 -1.674 1.00 49.51 35 SER B N 1
ATOM 1379 C CA . SER B 1 14 ? -10.333 -13.511 -2.614 1.00 48.46 35 SER B CA 1
ATOM 1380 C C . SER B 1 14 ? -11.763 -12.978 -2.499 1.00 55.36 35 SER B C 1
ATOM 1381 O O . SER B 1 14 ? -12.637 -13.655 -1.885 1.00 56.61 35 SER B O 1
ATOM 1384 N N . LEU B 1 15 ? -11.952 -11.766 -3.028 1.00 51.19 36 LEU B N 1
ATOM 1385 C CA . LEU B 1 15 ? -13.267 -11.100 -3.176 1.00 48.73 36 LEU B CA 1
ATOM 1386 C C . LEU B 1 15 ? -13.662 -11.242 -4.637 1.00 50.24 36 LEU B C 1
ATOM 1387 O O . LEU B 1 15 ? -12.803 -11.079 -5.510 1.00 51.38 36 LEU B O 1
ATOM 1392 N N . GLU B 1 16 ? -14.908 -11.608 -4.889 1.00 51.46 37 GLU B N 1
ATOM 1393 C CA . GLU B 1 16 ? -15.329 -12.171 -6.189 1.00 51.29 37 GLU B CA 1
ATOM 1394 C C . GLU B 1 16 ? -16.694 -11.555 -6.489 1.00 54.90 37 GLU B C 1
ATOM 1395 O O . GLU B 1 16 ? -17.517 -11.538 -5.561 1.00 51.72 37 GLU B O 1
ATOM 1401 N N . ASP B 1 17 ? -16.915 -11.013 -7.688 1.00 57.86 38 ASP B N 1
ATOM 1402 C CA . ASP B 1 17 ? -18.222 -10.395 -8.051 1.00 60.16 38 ASP B CA 1
ATOM 1403 C C . ASP B 1 17 ? -19.253 -11.514 -8.222 1.00 57.94 38 ASP B C 1
ATOM 1404 O O . ASP B 1 17 ? -20.329 -11.442 -7.576 1.00 50.76 38 ASP B O 1
ATOM 1409 N N . ASP B 1 18 ? -18.920 -12.525 -9.027 1.00 61.23 39 ASP B N 1
ATOM 1410 C CA . ASP B 1 18 ? -19.857 -13.596 -9.450 1.00 63.99 39 ASP B CA 1
ATOM 1411 C C . ASP B 1 18 ? -19.088 -14.916 -9.456 1.00 60.39 39 ASP B C 1
ATOM 1412 O O . ASP B 1 18 ? -18.817 -15.502 -10.501 1.00 57.40 39 ASP B O 1
ATOM 1417 N N . PRO B 1 19 ? -18.687 -15.404 -8.266 1.00 56.94 40 PRO B N 1
ATOM 1418 C CA . PRO B 1 19 ? -17.896 -16.625 -8.162 1.00 55.88 40 PRO B CA 1
ATOM 1419 C C . PRO B 1 19 ? -18.610 -17.881 -8.693 1.00 55.09 40 PRO B C 1
ATOM 1420 O O . PRO B 1 19 ? -17.918 -18.783 -9.101 1.00 59.59 40 PRO B O 1
ATOM 1424 N N . GLY B 1 20 ? -19.945 -17.915 -8.677 1.00 50.27 41 GLY B N 1
ATOM 1425 C CA . GLY B 1 20 ? -20.751 -18.950 -9.350 1.00 50.59 41 GLY B CA 1
ATOM 1426 C C . GLY B 1 20 ? -20.345 -19.133 -10.809 1.00 56.03 41 GLY B C 1
ATOM 1427 O O . GLY B 1 20 ? -20.207 -20.301 -11.259 1.00 55.61 41 GLY B O 1
ATOM 1428 N N . ARG B 1 21 ? -20.158 -18.025 -11.535 1.00 57.24 42 ARG B N 1
ATOM 1429 C CA . ARG B 1 21 ? -19.830 -18.035 -12.983 1.00 60.38 42 ARG B CA 1
ATOM 1430 C C . ARG B 1 21 ? -18.317 -18.189 -13.191 1.00 57.92 42 ARG B C 1
ATOM 1431 O O . ARG B 1 21 ? -17.907 -19.110 -13.894 1.00 51.84 42 ARG B O 1
ATOM 1439 N N . THR B 1 22 ? -17.515 -17.309 -12.591 1.00 57.03 43 THR B N 1
ATOM 1440 C CA . THR B 1 22 ? -16.129 -16.990 -13.029 1.00 61.00 43 THR B CA 1
ATOM 1441 C C . THR B 1 22 ? -15.066 -17.813 -12.277 1.00 60.52 43 THR B C 1
ATOM 1442 O O . THR B 1 22 ? -13.968 -17.981 -12.829 1.00 59.84 43 THR B O 1
ATOM 1446 N N . PHE B 1 23 ? -15.347 -18.309 -11.071 1.00 56.39 44 PHE B N 1
ATOM 1447 C CA . PHE B 1 23 ? -14.326 -18.984 -10.228 1.00 50.20 44 PHE B CA 1
ATOM 1448 C C . PHE B 1 23 ? -14.031 -20.375 -10.786 1.00 50.71 44 PHE B C 1
ATOM 1449 O O . PHE B 1 23 ? -14.940 -21.220 -10.817 1.00 50.74 44 PHE B O 1
ATOM 1457 N N . ASN B 1 24 ? -12.786 -20.582 -11.224 1.00 52.96 45 ASN B N 1
ATOM 1458 C CA . ASN B 1 24 ? -12.250 -21.880 -11.708 1.00 51.34 45 ASN B CA 1
ATOM 1459 C C . ASN B 1 24 ? -11.461 -22.519 -10.558 1.00 51.54 45 ASN B C 1
ATOM 1460 O O . ASN B 1 24 ? -10.366 -22.014 -10.232 1.00 48.12 45 ASN B O 1
ATOM 1465 N N . TRP B 1 25 ? -11.995 -23.603 -9.975 1.00 51.00 46 TRP B N 1
ATOM 1466 C CA . TRP B 1 25 ? -11.445 -24.266 -8.757 1.00 46.62 46 TRP B CA 1
ATOM 1467 C C . TRP B 1 25 ? -10.489 -25.405 -9.124 1.00 43.60 46 TRP B C 1
ATOM 1468 O O . TRP B 1 25 ? -9.820 -25.911 -8.189 1.00 45.91 46 TRP B O 1
ATOM 1479 N N . THR B 1 26 ? -10.414 -25.774 -10.407 1.00 41.24 47 THR B N 1
ATOM 1480 C CA . THR B 1 26 ? -9.466 -26.781 -10.934 1.00 42.03 47 THR B CA 1
ATOM 1481 C C . THR B 1 26 ? -8.057 -26.316 -10.587 1.00 42.83 47 THR B C 1
ATOM 1482 O O . THR B 1 26 ? -7.702 -25.185 -10.927 1.00 47.26 47 THR B O 1
ATOM 1486 N N . SER B 1 27 ? -7.315 -27.175 -9.889 1.00 45.62 48 SER B N 1
ATOM 1487 C CA . SER B 1 27 ? -5.961 -26.919 -9.355 1.00 46.64 48 SER B CA 1
ATOM 1488 C C . SER B 1 27 ? -5.033 -28.051 -9.821 1.00 51.67 48 SER B C 1
ATOM 1489 O O . SER B 1 27 ? -5.528 -29.137 -10.169 1.00 52.19 48 SER B O 1
ATOM 1492 N N . LYS B 1 28 ? -3.727 -27.791 -9.861 1.00 54.49 49 LYS B N 1
ATOM 1493 C CA . LYS B 1 28 ? -2.685 -28.829 -10.056 1.00 53.82 49 LYS B CA 1
ATOM 1494 C C . LYS B 1 28 ? -2.624 -29.684 -8.787 1.00 54.86 49 LYS B C 1
ATOM 1495 O O . LYS B 1 28 ? -3.343 -29.360 -7.827 1.00 50.32 49 LYS B O 1
ATOM 1501 N N . ALA B 1 29 ? -1.769 -30.715 -8.776 1.00 55.37 50 ALA B N 1
ATOM 1502 C CA . ALA B 1 29 ? -1.814 -31.836 -7.815 1.00 50.39 50 ALA B CA 1
ATOM 1503 C C . ALA B 1 29 ? -0.512 -31.942 -7.032 1.00 52.76 50 ALA B C 1
ATOM 1504 O O . ALA B 1 29 ? 0.526 -31.483 -7.504 1.00 54.69 50 ALA B O 1
ATOM 1506 N N . GLU B 1 30 ? -0.593 -32.557 -5.853 1.00 55.36 51 GLU B N 1
ATOM 1507 C CA . GLU B 1 30 ? 0.577 -33.020 -5.078 1.00 61.07 51 GLU B CA 1
ATOM 1508 C C . GLU B 1 30 ? 0.376 -34.503 -4.742 1.00 64.76 51 GLU B C 1
ATOM 1509 O O . GLU B 1 30 ? -0.779 -34.956 -4.694 1.00 62.01 51 GLU B O 1
ATOM 1515 N N . GLN B 1 31 ? 1.475 -35.232 -4.551 1.00 66.00 52 GLN B N 1
ATOM 1516 C CA . GLN B 1 31 ? 1.471 -36.614 -3.999 1.00 64.93 52 GLN B CA 1
ATOM 1517 C C . GLN B 1 31 ? 1.247 -36.505 -2.493 1.00 57.08 52 GLN B C 1
ATOM 1518 O O . GLN B 1 31 ? 1.967 -35.726 -1.838 1.00 53.34 52 GLN B O 1
ATOM 1524 N N . CYS B 1 32 ? 0.265 -37.230 -1.969 1.00 55.56 53 CYS B N 1
ATOM 1525 C CA . CYS B 1 32 ? -0.008 -37.296 -0.511 1.00 56.55 53 CYS B CA 1
ATOM 1526 C C . CYS B 1 32 ? 0.925 -38.350 0.099 1.00 57.88 53 CYS B C 1
ATOM 1527 O O . CYS B 1 32 ? 1.373 -39.249 -0.644 1.00 48.62 53 CYS B O 1
ATOM 1530 N N . ASN B 1 33 ? 1.194 -38.254 1.399 1.00 56.14 54 ASN B N 1
ATOM 1531 C CA . ASN B 1 33 ? 1.707 -39.391 2.208 1.00 61.57 54 ASN B CA 1
ATOM 1532 C C . ASN B 1 33 ? 0.685 -40.524 2.132 1.00 64.77 54 ASN B C 1
ATOM 1533 O O . ASN B 1 33 ? -0.463 -40.289 1.774 1.00 63.68 54 ASN B O 1
ATOM 1538 N N . PRO B 1 34 ? 1.066 -41.786 2.439 1.00 68.73 55 PRO B N 1
ATOM 1539 C CA . PRO B 1 34 ? 0.196 -42.944 2.208 1.00 68.65 55 PRO B CA 1
ATOM 1540 C C . PRO B 1 34 ? -1.122 -43.083 2.996 1.00 65.35 55 PRO B C 1
ATOM 1541 O O . PRO B 1 34 ? -2.054 -43.696 2.452 1.00 67.84 55 PRO B O 1
ATOM 1545 N N . GLY B 1 35 ? -1.233 -42.579 4.228 1.00 62.91 56 GLY B N 1
ATOM 1546 C CA . GLY B 1 35 ? -2.531 -42.620 4.949 1.00 75.99 56 GLY B CA 1
ATOM 1547 C C . GLY B 1 35 ? -3.652 -41.892 4.180 1.00 78.32 56 GLY B C 1
ATOM 1548 O O . GLY B 1 35 ? -4.824 -42.411 4.091 1.00 57.61 56 GLY B O 1
ATOM 1549 N N . GLU B 1 36 ? -3.268 -40.790 3.533 1.00 63.45 57 GLU B N 1
ATOM 1550 C CA . GLU B 1 36 ? -4.040 -39.535 3.400 1.00 58.26 57 GLU B CA 1
ATOM 1551 C C . GLU B 1 36 ? -5.087 -39.656 2.293 1.00 53.14 57 GLU B C 1
ATOM 1552 O O . GLU B 1 36 ? -4.878 -40.402 1.337 1.00 50.25 57 GLU B O 1
ATOM 1558 N N . LEU B 1 37 ? -6.162 -38.886 2.416 1.00 53.60 58 LEU B N 1
ATOM 1559 C CA . LEU B 1 37 ? -7.162 -38.689 1.336 1.00 52.94 58 LEU B CA 1
ATOM 1560 C C . LEU B 1 37 ? -7.169 -37.220 0.896 1.00 44.06 58 LEU B C 1
ATOM 1561 O O . LEU B 1 37 ? -6.366 -36.437 1.431 1.00 43.25 58 LEU B O 1
ATOM 1566 N N . CYS B 1 38 ? -8.021 -36.888 -0.073 1.00 36.04 59 CYS B N 1
ATOM 1567 C CA . CYS B 1 38 ? -8.213 -35.523 -0.623 1.00 38.02 59 CYS B CA 1
ATOM 1568 C C . CYS B 1 38 ? -9.388 -34.822 0.074 1.00 39.96 59 CYS B C 1
ATOM 1569 O O . CYS B 1 38 ? -10.330 -35.500 0.514 1.00 44.49 59 CYS B O 1
ATOM 1572 N N . GLN B 1 39 ? -9.366 -33.497 0.135 1.00 38.85 60 GLN B N 1
ATOM 1573 C CA . GLN B 1 39 ? -10.564 -32.682 0.452 1.00 41.52 60 GLN B CA 1
ATOM 1574 C C . GLN B 1 39 ? -10.620 -31.467 -0.488 1.00 42.41 60 GLN B C 1
ATOM 1575 O O . GLN B 1 39 ? -9.574 -31.015 -0.973 1.00 41.55 60 GLN B O 1
ATOM 1581 N N . GLU B 1 40 ? -11.830 -30.995 -0.753 1.00 45.05 61 GLU B N 1
ATOM 1582 C CA . GLU B 1 40 ? -12.115 -29.686 -1.374 1.00 40.70 61 GLU B CA 1
ATOM 1583 C C . GLU B 1 40 ? -13.154 -29.023 -0.475 1.00 41.43 61 GLU B C 1
ATOM 1584 O O . GLU B 1 40 ? -14.187 -29.637 -0.247 1.00 38.76 61 GLU B O 1
ATOM 1590 N N . THR B 1 41 ? -12.825 -27.856 0.075 1.00 39.21 62 THR B N 1
ATOM 1591 C CA . THR B 1 41 ? -13.683 -27.099 1.008 1.00 39.68 62 THR B CA 1
ATOM 1592 C C . THR B 1 41 ? -13.706 -25.650 0.546 1.00 40.77 62 THR B C 1
ATOM 1593 O O . THR B 1 41 ? -12.628 -25.067 0.393 1.00 39.23 62 THR B O 1
ATOM 1597 N N . VAL B 1 42 ? -14.893 -25.090 0.366 1.00 41.04 63 VAL B N 1
ATOM 1598 C CA . VAL B 1 42 ? -15.046 -23.649 0.066 1.00 39.19 63 VAL B CA 1
ATOM 1599 C C . VAL B 1 42 ? -16.049 -23.053 1.046 1.00 40.62 63 VAL B C 1
ATOM 1600 O O . VAL B 1 42 ? -17.093 -23.670 1.257 1.00 41.41 63 VAL B O 1
ATOM 1604 N N . LEU B 1 43 ? -15.702 -21.906 1.630 1.00 43.67 64 LEU B N 1
ATOM 1605 C CA . LEU B 1 43 ? -16.633 -21.022 2.369 1.00 42.38 64 LEU B CA 1
ATOM 1606 C C . LEU B 1 43 ? -16.865 -19.742 1.564 1.00 42.40 64 LEU B C 1
ATOM 1607 O O . LEU B 1 43 ? -15.887 -19.129 1.139 1.00 39.81 64 LEU B O 1
ATOM 1612 N N . LEU B 1 44 ? -18.125 -19.378 1.355 1.00 44.38 65 LEU B N 1
ATOM 1613 C CA . LEU B 1 44 ? -18.520 -18.153 0.617 1.00 44.86 65 LEU B CA 1
ATOM 1614 C C . LEU B 1 44 ? -19.315 -17.269 1.563 1.00 45.21 65 LEU B C 1
ATOM 1615 O O . LEU B 1 44 ? -20.257 -17.772 2.187 1.00 45.93 65 LEU B O 1
ATOM 1620 N N . ILE B 1 45 ? -18.894 -16.018 1.709 1.00 44.61 66 ILE B N 1
ATOM 1621 C CA . ILE B 1 45 ? -19.594 -15.037 2.581 1.00 41.44 66 ILE B CA 1
ATOM 1622 C C . ILE B 1 45 ? -19.865 -13.768 1.774 1.00 41.85 66 ILE B C 1
ATOM 1623 O O . ILE B 1 45 ? -18.982 -13.300 1.048 1.00 42.52 66 ILE B O 1
ATOM 1628 N N . LYS B 1 46 ? -21.053 -13.227 1.955 1.00 41.43 67 LYS B N 1
ATOM 1629 C CA . LYS B 1 46 ? -21.609 -12.089 1.195 1.00 47.09 67 LYS B CA 1
ATOM 1630 C C . LYS B 1 46 ? -22.389 -11.224 2.178 1.00 45.51 67 LYS B C 1
ATOM 1631 O O . LYS B 1 46 ? -23.000 -11.791 3.101 1.00 47.36 67 LYS B O 1
ATOM 1637 N N . ALA B 1 47 ? -22.380 -9.914 2.000 1.00 40.73 68 ALA B N 1
ATOM 1638 C CA . ALA B 1 47 ? -23.381 -9.023 2.603 1.00 41.18 68 ALA B CA 1
ATOM 1639 C C . ALA B 1 47 ? -24.274 -8.541 1.463 1.00 41.66 68 ALA B C 1
ATOM 1640 O O . ALA B 1 47 ? -23.978 -8.832 0.296 1.00 35.86 68 ALA B O 1
ATOM 1642 N N . ASP B 1 48 ? -25.358 -7.856 1.794 1.00 45.43 69 ASP B N 1
ATOM 1643 C CA . ASP B 1 48 ? -26.310 -7.350 0.778 1.00 46.73 69 ASP B CA 1
ATOM 1644 C C . ASP B 1 48 ? -25.532 -6.470 -0.200 1.00 41.98 69 ASP B C 1
ATOM 1645 O O . ASP B 1 48 ? -24.835 -5.560 0.262 1.00 42.80 69 ASP B O 1
ATOM 1650 N N . GLY B 1 49 ? -25.609 -6.770 -1.488 1.00 41.19 70 GLY B N 1
ATOM 1651 C CA . GLY B 1 49 ? -25.015 -5.945 -2.556 1.00 41.36 70 GLY B CA 1
ATOM 1652 C C . GLY B 1 49 ? -23.493 -6.019 -2.661 1.00 42.71 70 GLY B C 1
ATOM 1653 O O . GLY B 1 49 ? -22.966 -5.391 -3.611 1.00 38.36 70 GLY B O 1
ATOM 1654 N N . THR B 1 50 ? -22.773 -6.778 -1.822 1.00 40.01 71 THR B N 1
ATOM 1655 C CA . THR B 1 50 ? -21.286 -6.778 -1.870 1.00 38.51 71 THR B CA 1
ATOM 1656 C C . THR B 1 50 ? -20.744 -7.868 -2.799 1.00 40.43 71 THR B C 1
ATOM 1657 O O . THR B 1 50 ? -21.507 -8.723 -3.309 1.00 41.60 71 THR B O 1
ATOM 1661 N N . ARG B 1 51 ? -19.439 -7.843 -3.008 1.00 45.96 72 ARG B N 1
ATOM 1662 C CA . ARG B 1 51 ? -18.718 -9.033 -3.502 1.00 51.16 72 ARG B CA 1
ATOM 1663 C C . ARG B 1 51 ? -18.815 -10.170 -2.468 1.00 46.56 72 ARG B C 1
ATOM 1664 O O . ARG B 1 51 ? -19.266 -9.961 -1.308 1.00 36.37 72 ARG B O 1
ATOM 1672 N N . THR B 1 52 ? -18.404 -11.348 -2.909 1.00 45.91 73 THR B N 1
ATOM 1673 C CA . THR B 1 52 ? -18.377 -12.591 -2.107 1.00 45.35 73 THR B CA 1
ATOM 1674 C C . THR B 1 52 ? -16.932 -12.904 -1.719 1.00 39.66 73 THR B C 1
ATOM 1675 O O . THR B 1 52 ? -16.060 -12.939 -2.601 1.00 40.57 73 THR B O 1
ATOM 1679 N N . VAL B 1 53 ? -16.703 -13.099 -0.435 1.00 40.04 74 VAL B N 1
ATOM 1680 C CA . VAL B 1 53 ? -15.426 -13.647 0.099 1.00 43.56 74 VAL B CA 1
ATOM 1681 C C . VAL B 1 53 ? -15.400 -15.139 -0.227 1.00 42.39 74 VAL B C 1
ATOM 1682 O O . VAL B 1 53 ? -16.372 -15.812 0.097 1.00 43.12 74 VAL B O 1
ATOM 1686 N N . VAL B 1 54 ? -14.338 -15.613 -0.868 1.00 41.94 75 VAL B N 1
ATOM 1687 C CA . VAL B 1 54 ? -14.130 -17.050 -1.204 1.00 43.17 75 VAL B CA 1
ATOM 1688 C C . VAL B 1 54 ? -12.881 -17.536 -0.462 1.00 42.60 75 VAL B C 1
ATOM 1689 O O . VAL B 1 54 ? -11.784 -17.006 -0.763 1.00 39.73 75 VAL B O 1
ATOM 1693 N N . LEU B 1 55 ? -13.072 -18.429 0.523 1.00 40.55 76 LEU B N 1
ATOM 1694 C CA . LEU B 1 55 ? -12.003 -19.260 1.127 1.00 43.69 76 LEU B CA 1
ATOM 1695 C C . LEU B 1 55 ? -12.123 -20.643 0.510 1.00 41.72 76 LEU B C 1
ATOM 1696 O O . LEU B 1 55 ? -13.083 -21.342 0.841 1.00 44.37 76 LEU B O 1
ATOM 1701 N N . ALA B 1 56 ? -11.211 -20.965 -0.400 1.00 38.99 77 ALA B N 1
ATOM 1702 C CA . ALA B 1 56 ? -11.171 -22.225 -1.152 1.00 41.40 77 ALA B CA 1
ATOM 1703 C C . ALA B 1 56 ? -9.883 -22.968 -0.779 1.00 44.05 77 ALA B C 1
ATOM 1704 O O . ALA B 1 56 ? -8.766 -22.439 -1.008 1.00 43.96 77 ALA B O 1
ATOM 1706 N N . SER B 1 57 ? -10.058 -24.156 -0.208 1.00 43.05 78 SER B N 1
ATOM 1707 C CA . SER B 1 57 ? -8.979 -25.091 0.173 1.00 43.54 78 SER B CA 1
ATOM 1708 C C . SER B 1 57 ? -9.134 -26.417 -0.571 1.00 43.61 78 SER B C 1
ATOM 1709 O O . SER B 1 57 ? -10.210 -27.003 -0.510 1.00 44.08 78 SER B O 1
ATOM 1712 N N . LYS B 1 58 ? -8.083 -26.841 -1.261 1.00 43.13 79 LYS B N 1
ATOM 1713 C CA . LYS B 1 58 ? -7.880 -28.226 -1.730 1.00 42.61 79 LYS B CA 1
ATOM 1714 C C . LYS B 1 58 ? -6.539 -28.737 -1.184 1.00 46.37 79 LYS B C 1
ATOM 1715 O O . LYS B 1 58 ? -5.547 -27.961 -1.202 1.00 47.80 79 LYS B O 1
ATOM 1721 N N . SER B 1 59 ? -6.507 -29.968 -0.664 1.00 47.90 80 SER B N 1
ATOM 1722 C CA . SER B 1 59 ? -5.293 -30.561 -0.044 1.00 46.99 80 SER B CA 1
ATOM 1723 C C . SER B 1 59 ? -5.415 -32.076 0.185 1.00 50.41 80 SER B C 1
ATOM 1724 O O . SER B 1 59 ? -6.528 -32.652 0.094 1.00 50.21 80 SER B O 1
ATOM 1727 N N . CYS B 1 60 ? -4.256 -32.691 0.404 1.00 53.30 81 CYS B N 1
ATOM 1728 C CA . CYS B 1 60 ? -4.088 -33.975 1.120 1.00 53.78 81 CYS B CA 1
ATOM 1729 C C . CYS B 1 60 ? -4.473 -33.727 2.569 1.00 49.12 81 CYS B C 1
ATOM 1730 O O . CYS B 1 60 ? -4.157 -32.655 3.062 1.00 53.98 81 CYS B O 1
ATOM 1733 N N . VAL B 1 61 ? -5.110 -34.694 3.212 1.00 48.09 82 VAL B N 1
ATOM 1734 C CA . VAL B 1 61 ? -5.501 -34.563 4.638 1.00 52.64 82 VAL B CA 1
ATOM 1735 C C . VAL B 1 61 ? -5.469 -35.964 5.264 1.00 50.27 82 VAL B C 1
ATOM 1736 O O . VAL B 1 61 ? -5.686 -36.943 4.521 1.00 45.16 82 VAL B O 1
ATOM 1740 N N . SER B 1 62 ? -5.113 -36.060 6.548 1.00 53.09 83 SER B N 1
ATOM 1741 C CA . SER B 1 62 ? -5.006 -37.352 7.280 1.00 62.17 83 SER B CA 1
ATOM 1742 C C . SER B 1 62 ? -6.272 -37.617 8.112 1.00 61.10 83 SER B C 1
ATOM 1743 O O . SER B 1 62 ? -6.677 -38.764 8.185 1.00 73.25 83 SER B O 1
ATOM 1746 N N . GLN B 1 63 ? -6.906 -36.599 8.683 1.00 70.09 84 GLN B N 1
ATOM 1747 C CA . GLN B 1 63 ? -8.115 -36.789 9.526 1.00 74.44 84 GLN B CA 1
ATOM 1748 C C . GLN B 1 63 ? -9.373 -36.649 8.660 1.00 66.90 84 GLN B C 1
ATOM 1749 O O . GLN B 1 63 ? -9.381 -35.821 7.745 1.00 61.40 84 GLN B O 1
ATOM 1755 N N . GLY B 1 64 ? -10.382 -37.476 8.932 1.00 57.74 85 GLY B N 1
ATOM 1756 C CA . GLY B 1 64 ? -11.730 -37.354 8.347 1.00 60.55 85 GLY B CA 1
ATOM 1757 C C . GLY B 1 64 ? -12.127 -38.571 7.528 1.00 57.12 85 GLY B C 1
ATOM 1758 O O . GLY B 1 64 ? -11.223 -39.257 7.020 1.00 61.84 85 GLY B O 1
ATOM 1759 N N . GLY B 1 65 ? -13.442 -38.825 7.423 1.00 54.84 86 GLY B N 1
ATOM 1760 C CA . GLY B 1 65 ? -14.077 -39.774 6.481 1.00 46.91 86 GLY B CA 1
ATOM 1761 C C . GLY B 1 65 ? -14.449 -39.098 5.167 1.00 45.04 86 GLY B C 1
ATOM 1762 O O . GLY B 1 65 ? -14.064 -37.947 4.981 1.00 52.04 86 GLY B O 1
ATOM 1763 N N . GLU B 1 66 ? -15.201 -39.771 4.294 1.00 38.19 87 GLU B N 1
ATOM 1764 C CA . GLU B 1 66 ? -15.489 -39.311 2.917 1.00 36.47 87 GLU B CA 1
ATOM 1765 C C . GLU B 1 66 ? -16.868 -38.635 2.801 1.00 38.76 87 GLU B C 1
ATOM 1766 O O . GLU B 1 66 ? -17.572 -38.812 1.774 1.00 42.69 87 GLU B O 1
ATOM 1772 N N . ALA B 1 67 ? -17.240 -37.845 3.793 1.00 41.22 88 ALA B N 1
ATOM 1773 C CA . ALA B 1 67 ? -18.496 -37.067 3.807 1.00 38.83 88 ALA B CA 1
ATOM 1774 C C . ALA B 1 67 ? -18.431 -35.949 2.771 1.00 40.66 88 ALA B C 1
ATOM 1775 O O . ALA B 1 67 ? -17.368 -35.341 2.603 1.00 43.81 88 ALA B O 1
ATOM 1777 N N . VAL B 1 68 ? -19.565 -35.670 2.150 1.00 38.21 89 VAL B N 1
ATOM 1778 C CA . VAL B 1 68 ? -19.849 -34.389 1.462 1.00 39.21 89 VAL B CA 1
ATOM 1779 C C . VAL B 1 68 ? -20.809 -33.585 2.343 1.00 42.14 89 VAL B C 1
ATOM 1780 O O . VAL B 1 68 ? -21.917 -34.094 2.624 1.00 40.15 89 VAL B O 1
ATOM 1784 N N . THR B 1 69 ? -20.412 -32.375 2.743 1.00 41.49 90 THR B N 1
ATOM 1785 C CA . THR B 1 69 ? -21.198 -31.481 3.635 1.00 40.54 90 THR B CA 1
ATOM 1786 C C . THR B 1 69 ? -21.500 -30.149 2.941 1.00 42.31 90 THR B C 1
ATOM 1787 O O . THR B 1 69 ? -20.564 -29.473 2.536 1.00 47.06 90 THR B O 1
ATOM 1791 N N . PHE B 1 70 ? -22.771 -29.796 2.805 1.00 45.10 91 PHE B N 1
ATOM 1792 C CA . PHE B 1 70 ? -23.255 -28.453 2.405 1.00 45.81 91 PHE B CA 1
ATOM 1793 C C . PHE B 1 70 ? -23.894 -27.807 3.642 1.00 44.06 91 PHE B C 1
ATOM 1794 O O . PHE B 1 70 ? -24.796 -28.409 4.238 1.00 44.67 91 PHE B O 1
ATOM 1802 N N . ILE B 1 71 ? -23.440 -26.617 4.034 1.00 41.31 92 ILE B N 1
ATOM 1803 C CA . ILE B 1 71 ? -24.022 -25.872 5.183 1.00 37.99 92 ILE B CA 1
ATOM 1804 C C . ILE B 1 71 ? -24.341 -24.452 4.741 1.00 38.47 92 ILE B C 1
ATOM 1805 O O . ILE B 1 71 ? -23.467 -23.783 4.160 1.00 38.35 92 ILE B O 1
ATOM 1810 N N . GLN B 1 72 ? -25.552 -24.013 5.058 1.00 42.21 93 GLN B N 1
ATOM 1811 C CA . GLN B 1 72 ? -25.929 -22.587 5.116 1.00 44.86 93 GLN B CA 1
ATOM 1812 C C . GLN B 1 72 ? -25.921 -22.160 6.587 1.00 44.04 93 GLN B C 1
ATOM 1813 O O . GLN B 1 72 ? -26.825 -22.568 7.329 1.00 39.53 93 GLN B O 1
ATOM 1819 N N . TYR B 1 73 ? -24.909 -21.400 6.995 1.00 39.57 94 TYR B N 1
ATOM 1820 C CA . TYR B 1 73 ? -24.703 -21.000 8.401 1.00 39.48 94 TYR B CA 1
ATOM 1821 C C . TYR B 1 73 ? -25.707 -19.896 8.704 1.00 42.14 94 TYR B C 1
ATOM 1822 O O . TYR B 1 73 ? -26.354 -19.937 9.757 1.00 44.16 94 TYR B O 1
ATOM 1831 N N . THR B 1 74 ? -25.832 -18.944 7.783 1.00 43.98 95 THR B N 1
ATOM 1832 C CA . THR B 1 74 ? -26.713 -17.761 7.925 1.00 41.46 95 THR B CA 1
ATOM 1833 C C . THR B 1 74 ? -27.460 -17.561 6.611 1.00 40.24 95 THR B C 1
ATOM 1834 O O . THR B 1 74 ? -26.820 -17.640 5.537 1.00 37.34 95 THR B O 1
ATOM 1838 N N . ALA B 1 75 ? -28.759 -17.288 6.688 1.00 41.13 96 ALA B N 1
ATOM 1839 C CA . ALA B 1 75 ? -29.614 -17.193 5.486 1.00 44.70 96 ALA B CA 1
ATOM 1840 C C . ALA B 1 75 ? -29.876 -15.724 5.135 1.00 43.87 96 ALA B C 1
ATOM 1841 O O . ALA B 1 75 ? -29.898 -14.841 6.004 1.00 40.74 96 ALA B O 1
ATOM 1843 N N . PRO B 1 76 ? -30.105 -15.433 3.841 1.00 42.26 97 PRO B N 1
ATOM 1844 C CA . PRO B 1 76 ? -30.581 -14.113 3.430 1.00 45.25 97 PRO B CA 1
ATOM 1845 C C . PRO B 1 76 ? -31.956 -13.878 4.052 1.00 47.45 97 PRO B C 1
ATOM 1846 O O . PRO B 1 76 ? -32.583 -14.812 4.547 1.00 57.38 97 PRO B O 1
ATOM 1850 N N . PRO B 1 77 ? -32.482 -12.638 4.072 1.00 46.32 98 PRO B N 1
ATOM 1851 C CA . PRO B 1 77 ? -31.797 -11.475 3.517 1.00 45.21 98 PRO B CA 1
ATOM 1852 C C . PRO B 1 77 ? -30.638 -10.944 4.369 1.00 41.94 98 PRO B C 1
ATOM 1853 O O . PRO B 1 77 ? -30.596 -11.192 5.561 1.00 43.52 98 PRO B O 1
ATOM 1857 N N . GLY B 1 78 ? -29.720 -10.218 3.727 1.00 42.94 99 GLY B N 1
ATOM 1858 C CA . GLY B 1 78 ? -28.528 -9.637 4.372 1.00 39.41 99 GLY B CA 1
ATOM 1859 C C . GLY B 1 78 ? -27.293 -10.512 4.197 1.00 39.39 99 GLY B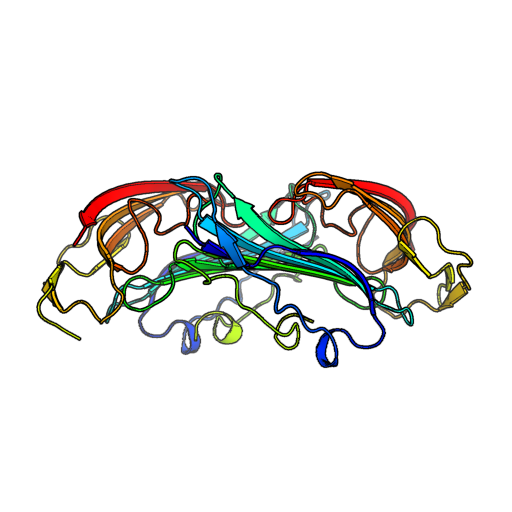 C 1
ATOM 1860 O O . GLY B 1 78 ? -26.933 -10.857 3.035 1.00 38.74 99 GLY B O 1
ATOM 1861 N N . LEU B 1 79 ? -26.623 -10.799 5.315 1.00 39.39 100 LEU B N 1
ATOM 1862 C CA . LEU B 1 79 ? -25.402 -11.630 5.347 1.00 39.36 100 LEU B CA 1
ATOM 1863 C C . LEU B 1 79 ? -25.791 -13.061 4.984 1.00 41.18 100 LEU B C 1
ATOM 1864 O O . LEU B 1 79 ? -26.844 -13.538 5.439 1.00 40.90 100 LEU B O 1
ATOM 1869 N N . VAL B 1 80 ? -24.942 -13.705 4.195 1.00 42.03 101 VAL B N 1
ATOM 1870 C CA . VAL B 1 80 ? -25.088 -15.112 3.727 1.00 44.36 101 VAL B CA 1
ATOM 1871 C C . VAL B 1 80 ? -23.737 -15.793 3.915 1.00 45.91 101 VAL B C 1
ATOM 1872 O O . VAL B 1 80 ? -22.742 -15.228 3.436 1.00 51.56 101 VAL B O 1
ATOM 1876 N N . ALA B 1 81 ? -23.702 -16.930 4.607 1.00 42.84 102 ALA B N 1
ATOM 1877 C CA . ALA B 1 81 ? -22.486 -17.761 4.739 1.00 36.35 102 ALA B CA 1
ATOM 1878 C C . ALA B 1 81 ? -22.866 -19.204 4.385 1.00 38.59 102 ALA B C 1
ATOM 1879 O O . ALA B 1 81 ? -23.836 -19.728 4.955 1.00 36.86 102 ALA B O 1
ATOM 1881 N N . ILE B 1 82 ? -22.151 -19.794 3.429 1.00 37.59 103 ILE B N 1
ATOM 1882 C CA . ILE B 1 82 ? -22.420 -21.150 2.879 1.00 38.71 103 ILE B CA 1
ATOM 1883 C C . ILE B 1 82 ? -21.094 -21.879 2.700 1.00 37.49 103 ILE B C 1
ATOM 1884 O O . ILE B 1 82 ? -20.140 -21.234 2.278 1.00 41.16 103 ILE B O 1
ATOM 1889 N N . SER B 1 83 ? -21.044 -23.177 2.973 1.00 36.95 104 SER B N 1
ATOM 1890 C CA . SER B 1 83 ? -19.835 -24.000 2.713 1.00 34.13 104 SER B CA 1
ATOM 1891 C C . SER B 1 83 ? -20.212 -25.299 2.009 1.00 34.50 104 SER B C 1
ATOM 1892 O O . SER B 1 83 ? -21.319 -25.824 2.193 1.00 31.91 104 SER B O 1
ATOM 1895 N N . TYR B 1 84 ? -19.304 -25.733 1.151 1.00 36.88 105 TYR B N 1
ATOM 1896 C CA . TYR B 1 84 ? -19.271 -27.056 0.502 1.00 36.51 105 TYR B CA 1
ATOM 1897 C C . TYR B 1 84 ? -17.938 -27.699 0.865 1.00 35.97 105 TYR B C 1
ATOM 1898 O O . TYR B 1 84 ? -16.912 -27.046 0.684 1.00 35.42 105 TYR B O 1
ATOM 1907 N N . SER B 1 85 ? -17.976 -28.924 1.380 1.00 38.67 106 SER B N 1
ATOM 1908 C CA . SER B 1 85 ? -16.788 -29.710 1.799 1.00 40.35 106 SER B CA 1
ATOM 1909 C C . SER B 1 85 ? -16.965 -31.164 1.338 1.00 46.01 106 SER B C 1
ATOM 1910 O O . SER B 1 85 ? -17.934 -31.823 1.743 1.00 49.03 106 SER B O 1
ATOM 1913 N N . ASN B 1 86 ? -16.058 -31.609 0.479 1.00 44.77 107 ASN B N 1
ATOM 1914 C CA . ASN B 1 86 ? -16.008 -32.970 -0.085 1.00 43.85 107 ASN B CA 1
ATOM 1915 C C . ASN B 1 86 ? -14.652 -33.580 0.261 1.00 42.07 107 ASN B C 1
ATOM 1916 O O . ASN B 1 86 ? -13.653 -33.227 -0.387 1.00 40.61 107 ASN B O 1
ATOM 1921 N N . TYR B 1 87 ? -14.651 -34.460 1.256 1.00 42.32 108 TYR B N 1
ATOM 1922 C CA . TYR B 1 87 ? -13.549 -35.399 1.589 1.00 43.94 108 TYR B CA 1
ATOM 1923 C C . TYR B 1 87 ? -13.764 -36.699 0.805 1.00 44.64 108 TYR B C 1
ATOM 1924 O O . TYR B 1 87 ? -14.890 -37.213 0.750 1.00 47.60 108 TYR B O 1
ATOM 1933 N N . CYS B 1 88 ? -12.713 -37.192 0.163 1.00 44.50 109 CYS B N 1
ATOM 1934 C CA . CYS B 1 88 ? -12.790 -38.309 -0.805 1.00 43.98 109 CYS B CA 1
ATOM 1935 C C . CYS B 1 88 ? -11.422 -38.968 -0.922 1.00 44.73 109 CYS B C 1
ATOM 1936 O O . CYS B 1 88 ? -10.378 -38.280 -0.823 1.00 41.53 109 CYS B O 1
ATOM 1939 N N . ASN B 1 89 ? -11.442 -40.271 -1.136 1.00 50.49 110 ASN B N 1
ATOM 1940 C CA . ASN B 1 89 ? -10.270 -41.143 -0.890 1.00 50.22 110 ASN B CA 1
ATOM 1941 C C . ASN B 1 89 ? -9.928 -41.887 -2.169 1.00 46.84 110 ASN B C 1
ATOM 1942 O O . ASN B 1 89 ? -10.017 -43.103 -2.175 1.00 52.52 110 ASN B O 1
ATOM 1947 N N . ASP B 1 90 ? -9.540 -41.146 -3.194 1.00 55.58 111 ASP B N 1
ATOM 1948 C CA . ASP B 1 90 ? -9.262 -41.670 -4.553 1.00 61.44 111 ASP B CA 1
ATOM 1949 C C . ASP B 1 90 ? -8.513 -40.577 -5.316 1.00 62.35 111 ASP B C 1
ATOM 1950 O O . ASP B 1 90 ? -8.951 -39.409 -5.209 1.00 58.01 111 ASP B O 1
ATOM 1955 N N . SER B 1 91 ? -7.423 -40.919 -6.011 1.00 59.46 112 SER B N 1
ATOM 1956 C CA . SER B 1 91 ? -6.516 -39.944 -6.665 1.00 52.37 112 SER B CA 1
ATOM 1957 C C . SER B 1 91 ? -7.332 -38.939 -7.484 1.00 50.60 112 SER B C 1
ATOM 1958 O O . SER B 1 91 ? -8.233 -39.376 -8.216 1.00 45.10 112 SER B O 1
ATOM 1961 N N . LEU B 1 92 ? -7.094 -37.640 -7.242 1.00 50.06 113 LEU B N 1
ATOM 1962 C CA . LEU B 1 92 ? -7.694 -36.491 -7.975 1.00 51.23 113 LEU B CA 1
ATOM 1963 C C . LEU B 1 92 ? -9.218 -36.445 -7.844 1.00 47.44 113 LEU B C 1
ATOM 1964 O O . LEU B 1 92 ? -9.857 -35.881 -8.737 1.00 49.42 113 LEU B O 1
ATOM 1969 N N . CYS B 1 93 ? -9.788 -36.984 -6.774 1.00 47.88 114 CYS B N 1
ATOM 1970 C CA . CYS B 1 93 ? -11.262 -37.006 -6.556 1.00 46.82 114 CYS B CA 1
ATOM 1971 C C . CYS B 1 93 ? -11.761 -35.591 -6.201 1.00 45.64 114 CYS B C 1
ATOM 1972 O O . CYS B 1 93 ? -12.914 -35.263 -6.561 1.00 41.92 114 CYS B O 1
ATOM 1975 N N . ASN B 1 94 ? -10.913 -34.760 -5.577 1.00 42.75 115 ASN B N 1
ATOM 1976 C CA . ASN B 1 94 ? -11.252 -33.368 -5.188 1.00 43.17 115 ASN B CA 1
ATOM 1977 C C . ASN B 1 94 ? -11.087 -32.472 -6.415 1.00 45.77 115 ASN B C 1
ATOM 1978 O O . ASN B 1 94 ? -10.238 -31.598 -6.376 1.00 43.58 115 ASN B O 1
ATOM 1983 N N . ASN B 1 95 ? -11.953 -32.653 -7.413 1.00 47.22 116 ASN B N 1
ATOM 1984 C CA . ASN B 1 95 ? -11.790 -32.140 -8.792 1.00 48.18 116 ASN B CA 1
ATOM 1985 C C . ASN B 1 95 ? -12.938 -31.198 -9.180 1.00 49.25 116 ASN B C 1
ATOM 1986 O O . ASN B 1 95 ? -13.064 -30.887 -10.386 1.00 52.70 116 ASN B O 1
ATOM 1991 N N . LYS B 1 96 ? -13.750 -30.736 -8.230 1.00 45.49 117 LYS B N 1
ATOM 1992 C CA . LYS B 1 96 ? -14.818 -29.747 -8.534 1.00 49.27 117 LYS B CA 1
ATOM 1993 C C . LYS B 1 96 ? -14.152 -28.531 -9.197 1.00 48.97 117 LYS B C 1
ATOM 1994 O O . LYS B 1 96 ? -13.131 -28.054 -8.645 1.00 45.43 117 LYS B O 1
ATOM 2000 N N . ASP B 1 97 ? -14.692 -28.054 -10.320 1.00 46.15 118 ASP B N 1
ATOM 2001 C CA . ASP B 1 97 ? -14.077 -26.980 -11.144 1.00 57.47 118 ASP B CA 1
ATOM 2002 C C . ASP B 1 97 ? -14.789 -25.651 -10.892 1.00 51.88 118 ASP B C 1
ATOM 2003 O O . ASP B 1 97 ? -14.165 -24.598 -11.081 1.00 63.08 118 ASP B O 1
ATOM 2008 N N . SER B 1 98 ? -16.028 -25.707 -10.429 1.00 45.61 119 SER B N 1
ATOM 2009 C CA . SER B 1 98 ? -17.029 -24.616 -10.499 1.00 46.20 119 SER B CA 1
ATOM 2010 C C . SER B 1 98 ? -17.800 -24.547 -9.168 1.00 46.60 119 SER B C 1
ATOM 2011 O O . SER B 1 98 ? -18.058 -25.608 -8.569 1.00 52.78 119 SER B O 1
ATOM 2014 N N . LEU B 1 99 ? -18.154 -23.340 -8.744 1.00 43.55 120 LEU B N 1
ATOM 2015 C CA . LEU B 1 99 ? -18.925 -23.060 -7.518 1.00 48.03 120 LEU B CA 1
ATOM 2016 C C . LEU B 1 99 ? -20.408 -22.865 -7.848 1.00 52.18 120 LEU B C 1
ATOM 2017 O O . LEU B 1 99 ? -21.160 -22.525 -6.927 1.00 59.11 120 LEU B O 1
ATOM 2022 N N . ALA B 1 100 ? -20.820 -23.100 -9.095 1.00 58.12 121 ALA B N 1
ATOM 2023 C CA . ALA B 1 100 ? -22.194 -22.797 -9.570 1.00 70.83 121 ALA B CA 1
ATOM 2024 C C . ALA B 1 100 ? -23.231 -23.546 -8.706 1.00 68.78 121 ALA B C 1
ATOM 2025 O O . ALA B 1 100 ? -24.208 -22.911 -8.253 1.00 74.16 121 ALA B O 1
ATOM 2027 N N . SER B 1 101 ? -23.007 -24.836 -8.439 1.00 65.53 122 SER B N 1
ATOM 2028 C CA . SER B 1 101 ? -23.952 -25.727 -7.715 1.00 66.15 122 SER B CA 1
ATOM 2029 C C . SER B 1 101 ? -23.916 -25.463 -6.198 1.00 70.02 122 SER B C 1
ATOM 2030 O O . SER B 1 101 ? -24.626 -26.163 -5.466 1.00 70.12 122 SER B O 1
ATOM 2033 N N . VAL B 1 102 ? -23.093 -24.523 -5.729 1.00 67.48 123 VAL B N 1
ATOM 2034 C CA . VAL B 1 102 ? -22.895 -24.229 -4.280 1.00 63.52 123 VAL B CA 1
ATOM 2035 C C . VAL B 1 102 ? -23.596 -22.914 -3.942 1.00 66.55 123 VAL B C 1
ATOM 2036 O O . VAL B 1 102 ? -24.182 -22.813 -2.858 1.00 62.36 123 VAL B O 1
ATOM 2040 N N . TRP B 1 103 ? -23.506 -21.934 -4.843 1.00 70.98 124 TRP B N 1
ATOM 2041 C CA . TRP B 1 103 ? -23.753 -20.495 -4.585 1.00 72.80 124 TRP B CA 1
ATOM 2042 C C . TRP B 1 103 ? -24.797 -19.984 -5.569 1.00 80.41 124 TRP B C 1
ATOM 2043 O O . TRP B 1 103 ? -24.391 -19.449 -6.608 1.00 92.12 124 TRP B O 1
ATOM 2054 N N . ARG B 1 104 ? -26.087 -20.162 -5.278 1.00 95.91 125 ARG B N 1
ATOM 2055 C CA . ARG B 1 104 ? -27.197 -19.570 -6.082 1.00 103.03 125 ARG B CA 1
ATOM 2056 C C . ARG B 1 104 ? -27.647 -18.256 -5.420 1.00 94.49 125 ARG B C 1
ATOM 2057 O O . ARG B 1 104 ? -28.518 -17.588 -6.007 1.00 87.17 125 ARG B O 1
ATOM 2065 N N . SER B 1 115 ? -38.157 -4.161 2.080 1.00 82.65 136 SER B N 1
ATOM 2066 C CA . SER B 1 115 ? -37.182 -3.172 2.627 1.00 97.79 136 SER B CA 1
ATOM 2067 C C . SER B 1 115 ? -37.870 -2.296 3.688 1.00 104.74 136 SER B C 1
ATOM 2068 O O . SER B 1 115 ? -39.064 -2.540 3.945 1.00 109.39 136 SER B O 1
ATOM 2071 N N . GLY B 1 116 ? -37.150 -1.357 4.322 1.00 107.35 137 GLY B N 1
ATOM 2072 C CA . GLY B 1 116 ? -37.696 -0.524 5.416 1.00 100.44 137 GLY B CA 1
ATOM 2073 C C . GLY B 1 116 ? -36.722 0.511 5.974 1.00 102.83 137 GLY B C 1
ATOM 2074 O O . GLY B 1 116 ? -35.712 0.838 5.309 1.00 89.46 137 GLY B O 1
ATOM 2075 N N . THR B 1 117 ? -37.012 0.979 7.191 1.00 107.04 138 THR B N 1
ATOM 2076 C CA . THR B 1 117 ? -36.460 2.210 7.818 1.00 108.70 138 THR B CA 1
ATOM 2077 C C . THR B 1 117 ? -35.127 1.959 8.534 1.00 95.94 138 THR B C 1
ATOM 2078 O O . THR B 1 117 ? -34.457 2.959 8.837 1.00 97.27 138 THR B O 1
ATOM 2082 N N . ARG B 1 118 ? -34.767 0.707 8.838 1.00 84.05 139 ARG B N 1
ATOM 2083 C CA . ARG B 1 118 ? -33.529 0.377 9.609 1.00 73.07 139 ARG B CA 1
ATOM 2084 C C . ARG B 1 118 ? -32.363 0.208 8.617 1.00 62.42 139 ARG B C 1
ATOM 2085 O O . ARG B 1 118 ? -32.610 -0.202 7.462 1.00 51.53 139 ARG B O 1
ATOM 2093 N N . HIS B 1 119 ? -31.161 0.607 9.038 1.00 54.61 140 HIS B N 1
ATOM 2094 C CA . HIS B 1 119 ? -29.948 0.813 8.200 1.00 50.98 140 HIS B CA 1
ATOM 2095 C C . HIS B 1 119 ? -28.738 0.226 8.943 1.00 44.71 140 HIS B C 1
ATOM 2096 O O . HIS B 1 119 ? -28.677 0.329 10.196 1.00 42.96 140 HIS B O 1
ATOM 2103 N N . CYS B 1 120 ? -27.798 -0.380 8.220 1.00 40.58 141 CYS B N 1
ATOM 2104 C CA . CYS B 1 120 ? -26.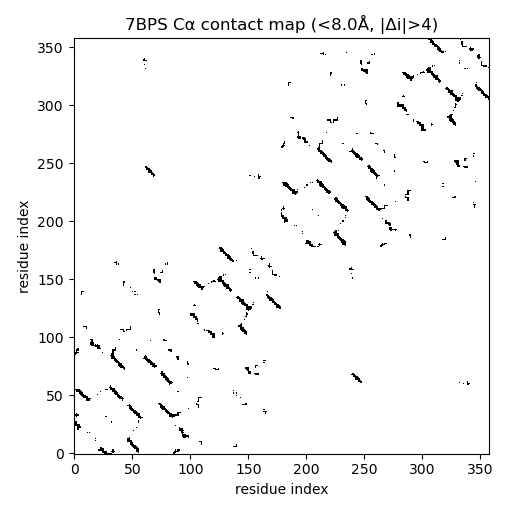558 -0.955 8.805 1.00 44.08 141 CYS B CA 1
ATOM 2105 C C . CYS B 1 120 ? -25.392 -0.685 7.862 1.00 41.08 141 CYS B C 1
ATOM 2106 O O . CYS B 1 120 ? -25.524 -0.800 6.641 1.00 42.99 141 CYS B O 1
ATOM 2109 N N . PRO B 1 121 ? -24.220 -0.344 8.435 1.00 41.36 142 PRO B N 1
ATOM 2110 C CA . PRO B 1 121 ? -22.975 -0.324 7.677 1.00 43.46 142 PRO B CA 1
ATOM 2111 C C . PRO B 1 121 ? -22.809 -1.724 7.074 1.00 41.97 142 PRO B C 1
ATOM 2112 O O . PRO B 1 121 ? -23.023 -2.710 7.759 1.00 41.84 142 PRO B O 1
ATOM 2116 N N . THR B 1 122 ? -22.454 -1.767 5.804 1.00 40.57 143 THR B N 1
ATOM 2117 C CA . THR B 1 122 ? -22.452 -3.004 4.999 1.00 43.62 143 THR B CA 1
ATOM 2118 C C . THR B 1 122 ? -21.118 -3.119 4.265 1.00 43.20 143 THR B C 1
ATOM 2119 O O . THR B 1 122 ? -20.772 -2.206 3.508 1.00 46.90 143 THR B O 1
ATOM 2123 N N . CYS B 1 123 ? -20.409 -4.220 4.460 1.00 44.49 144 CYS B N 1
ATOM 2124 C CA . CYS B 1 123 ? -19.177 -4.517 3.690 1.00 46.75 144 CYS B CA 1
ATOM 2125 C C . CYS B 1 123 ? -18.706 -5.948 3.946 1.00 48.48 144 CYS B C 1
ATOM 2126 O O . CYS B 1 123 ? -19.209 -6.635 4.878 1.00 51.15 144 CYS B O 1
ATOM 2129 N N . VAL B 1 124 ? -17.701 -6.320 3.179 1.00 47.63 145 VAL B N 1
ATOM 2130 C CA . VAL B 1 124 ? -16.938 -7.570 3.361 1.00 52.38 145 VAL B CA 1
ATOM 2131 C C . VAL B 1 124 ? -15.504 -7.264 2.911 1.00 47.31 145 VAL B C 1
ATOM 2132 O O . VAL B 1 124 ? -15.351 -6.544 1.943 1.00 43.77 145 VAL B O 1
ATOM 2136 N N . ALA B 1 125 ? -14.492 -7.755 3.608 1.00 45.42 146 ALA B N 1
ATOM 2137 C CA . ALA B 1 125 ? -13.081 -7.523 3.221 1.00 52.61 146 ALA B CA 1
ATOM 2138 C C . ALA B 1 125 ? -12.176 -8.582 3.846 1.00 50.73 146 ALA B C 1
ATOM 2139 O O . ALA B 1 125 ? -12.480 -9.096 4.963 1.00 42.54 146 ALA B O 1
ATOM 2141 N N . LEU B 1 126 ? -11.125 -8.915 3.110 1.00 49.07 147 LEU B N 1
ATOM 2142 C CA . LEU B 1 126 ? -9.924 -9.581 3.667 1.00 56.70 147 LEU B CA 1
ATOM 2143 C C . LEU B 1 126 ? -9.208 -8.511 4.486 1.00 55.40 147 LEU B C 1
ATOM 2144 O O . LEU B 1 126 ? -8.957 -7.442 3.918 1.00 64.91 147 LEU B O 1
ATOM 2149 N N . GLY B 1 127 ? -8.973 -8.748 5.772 1.00 49.77 148 GLY B N 1
ATOM 2150 C CA . GLY B 1 127 ? -8.402 -7.753 6.698 1.00 45.88 148 GLY B CA 1
ATOM 2151 C C . GLY B 1 127 ? -9.491 -6.893 7.291 1.00 46.89 148 GLY B C 1
ATOM 2152 O O . GLY B 1 127 ? -10.321 -7.422 8.051 1.00 57.48 148 GLY B O 1
ATOM 2153 N N . SER B 1 128 ? -9.524 -5.618 6.929 1.00 49.63 149 SER B N 1
ATOM 2154 C CA . SER B 1 128 ? -10.495 -4.612 7.431 1.00 50.17 149 SER B CA 1
ATOM 2155 C C . SER B 1 128 ? -11.198 -3.944 6.250 1.00 49.80 149 SER B C 1
ATOM 2156 O O . SER B 1 128 ? -10.540 -3.750 5.201 1.00 49.33 149 SER B O 1
ATOM 2159 N N . CYS B 1 129 ? -12.489 -3.644 6.398 1.00 49.00 150 CYS B N 1
ATOM 2160 C CA . CYS B 1 129 ? -13.270 -2.845 5.425 1.00 52.66 150 CYS B CA 1
ATOM 2161 C C . CYS B 1 129 ? -12.673 -1.448 5.368 1.00 50.56 150 CYS B C 1
ATOM 2162 O O . CYS B 1 129 ? -12.494 -0.875 6.432 1.00 47.27 150 CYS B O 1
ATOM 2165 N N . SER B 1 130 ? -12.320 -0.970 4.179 1.00 50.25 151 SER B N 1
ATOM 2166 C CA . SER B 1 130 ? -11.867 0.428 3.983 1.00 55.64 151 SER B CA 1
ATOM 2167 C C . SER B 1 130 ? -13.103 1.345 3.986 1.00 64.22 151 SER B C 1
ATOM 2168 O O . SER B 1 130 ? -12.972 2.503 4.401 1.00 72.51 151 SER B O 1
ATOM 2171 N N . SER B 1 131 ? -14.276 0.830 3.609 1.00 60.36 152 SER B N 1
ATOM 2172 C CA . SER B 1 131 ? -15.569 1.561 3.623 1.00 51.74 152 SER B CA 1
ATOM 2173 C C . SER B 1 131 ? -16.718 0.597 3.922 1.00 55.12 152 SER B C 1
ATOM 2174 O O . SER B 1 131 ? -16.570 -0.612 3.638 1.00 60.08 152 SER B O 1
ATOM 2177 N N . ALA B 1 132 ? -17.806 1.122 4.478 1.00 49.38 153 ALA B N 1
ATOM 2178 C CA . ALA B 1 132 ? -18.992 0.351 4.892 1.00 45.90 153 ALA B CA 1
ATOM 2179 C C . ALA B 1 132 ? -20.208 1.254 4.759 1.00 42.56 153 ALA B C 1
ATOM 2180 O O . ALA B 1 132 ? -20.772 1.708 5.753 1.00 44.74 153 ALA B O 1
ATOM 2182 N N . PRO B 1 133 ? -20.660 1.516 3.517 1.00 46.38 154 PRO B N 1
ATOM 2183 C CA . PRO B 1 133 ? -21.816 2.381 3.292 1.00 49.51 154 PRO B CA 1
ATOM 2184 C C . PRO B 1 133 ? -23.039 1.851 4.041 1.00 54.37 154 PRO B C 1
ATOM 2185 O O . PRO B 1 133 ? -23.201 0.648 4.141 1.00 57.80 154 PRO B O 1
ATOM 2189 N N . SER B 1 134 ? -23.853 2.760 4.565 1.00 53.67 155 SER B N 1
ATOM 2190 C CA . SER B 1 134 ? -25.119 2.436 5.263 1.00 54.88 155 SER B CA 1
ATOM 2191 C C . SER B 1 134 ? -26.136 1.942 4.230 1.00 54.65 155 SER B C 1
ATOM 2192 O O . SER B 1 134 ? -26.300 2.618 3.201 1.00 53.14 155 SER B O 1
ATOM 2195 N N . MET B 1 135 ? -26.757 0.780 4.467 1.00 55.55 156 MET B N 1
ATOM 2196 C CA . MET B 1 135 ? -27.778 0.196 3.555 1.00 56.47 156 MET B CA 1
ATOM 2197 C C . MET B 1 135 ? -29.045 -0.107 4.342 1.00 53.72 156 MET B C 1
ATOM 2198 O O . MET B 1 135 ? -29.003 -0.412 5.537 1.00 49.11 156 MET B O 1
ATOM 2203 N N . PRO B 1 136 ? -30.217 0.021 3.692 1.00 52.19 157 PRO B N 1
ATOM 2204 C CA . PRO B 1 136 ? -31.478 -0.296 4.350 1.00 53.79 157 PRO B CA 1
ATOM 2205 C C . PRO B 1 136 ? -31.572 -1.820 4.526 1.00 51.59 157 PRO B C 1
ATOM 2206 O O . PRO B 1 136 ? -31.190 -2.548 3.639 1.00 48.64 157 PRO B O 1
ATOM 2210 N N . CYS B 1 137 ? -32.041 -2.246 5.693 1.00 52.04 158 CYS B N 1
ATOM 2211 C CA . CYS B 1 137 ? -32.272 -3.661 6.058 1.00 52.85 158 CYS B CA 1
ATOM 2212 C C . CYS B 1 137 ? -33.616 -4.147 5.510 1.00 58.06 158 CYS B C 1
ATOM 2213 O O . CYS B 1 137 ? -34.625 -3.444 5.726 1.00 60.90 158 CYS B O 1
ATOM 2216 N N . ALA B 1 138 ? -33.625 -5.325 4.879 1.00 57.92 159 ALA B N 1
ATOM 2217 C CA . ALA B 1 138 ? -34.846 -5.985 4.373 1.00 59.59 159 ALA B CA 1
ATOM 2218 C C . ALA B 1 138 ? -35.722 -6.427 5.546 1.00 62.30 159 ALA B C 1
ATOM 2219 O O . ALA B 1 138 ? -35.213 -6.530 6.688 1.00 60.95 159 ALA B O 1
ATOM 2221 N N . ASN B 1 139 ? -36.998 -6.677 5.247 1.00 65.66 160 ASN B N 1
ATOM 2222 C CA . ASN B 1 139 ? -37.959 -7.337 6.163 1.00 73.43 160 ASN B CA 1
ATOM 2223 C C . ASN B 1 139 ? -37.328 -8.657 6.629 1.00 65.60 160 ASN B C 1
ATOM 2224 O O . ASN B 1 139 ? -36.850 -9.425 5.767 1.00 64.48 160 ASN B O 1
ATOM 2229 N N . GLY B 1 140 ? -37.315 -8.919 7.934 1.00 61.15 161 GLY B N 1
ATOM 2230 C CA . GLY B 1 140 ? -36.849 -10.215 8.468 1.00 63.69 161 GLY B CA 1
ATOM 2231 C C . GLY B 1 140 ? -35.452 -10.154 9.066 1.00 65.97 161 GLY B C 1
ATOM 2232 O O . GLY B 1 140 ? -35.063 -11.127 9.723 1.00 66.54 161 GLY B O 1
ATOM 2233 N N . THR B 1 141 ? -34.704 -9.066 8.846 1.00 64.27 162 THR B N 1
ATOM 2234 C CA . THR B 1 141 ? -33.391 -8.837 9.501 1.00 61.30 162 THR B CA 1
ATOM 2235 C C . THR B 1 141 ? -33.671 -8.541 10.978 1.00 59.62 162 THR B C 1
ATOM 2236 O O . THR B 1 141 ? -34.698 -7.965 11.257 1.00 58.99 162 THR B O 1
ATOM 2240 N N . THR B 1 142 ? -32.820 -9.020 11.879 1.00 56.87 163 THR B N 1
ATOM 2241 C CA . THR B 1 142 ? -32.998 -8.933 13.350 1.00 57.99 163 THR B CA 1
ATOM 2242 C C . THR B 1 142 ? -32.013 -7.916 13.959 1.00 57.78 163 THR B C 1
ATOM 2243 O O . THR B 1 142 ? -32.245 -7.493 15.113 1.00 56.38 163 THR B O 1
ATOM 2247 N N . GLN B 1 143 ? -30.925 -7.558 13.264 1.00 49.32 164 GLN B N 1
ATOM 2248 C CA . GLN B 1 143 ? -29.806 -6.809 13.886 1.00 50.01 164 GLN B CA 1
ATOM 2249 C C . GLN B 1 143 ? -28.887 -6.220 12.802 1.00 54.93 164 GLN B C 1
ATOM 2250 O O . GLN B 1 143 ? -28.933 -6.686 11.651 1.00 59.10 164 GLN B O 1
ATOM 2256 N N . CYS B 1 144 ? -28.102 -5.200 13.161 1.00 50.10 165 CYS B N 1
ATOM 2257 C CA . CYS B 1 144 ? -26.844 -4.872 12.457 1.00 47.86 165 CYS B CA 1
ATOM 2258 C C . CYS B 1 144 ? -25.750 -5.706 13.091 1.00 44.23 165 CYS B C 1
ATOM 2259 O O . CYS B 1 144 ? -25.799 -5.917 14.307 1.00 42.74 165 CYS B O 1
ATOM 2262 N N . TYR B 1 145 ? -24.808 -6.130 12.265 1.00 45.81 166 TYR B N 1
ATOM 2263 C CA . TYR B 1 145 ? -23.676 -6.991 12.655 1.00 45.84 166 TYR B CA 1
ATOM 2264 C C . TYR B 1 145 ? -22.400 -6.360 12.094 1.00 43.80 166 TYR B C 1
ATOM 2265 O O . TYR B 1 145 ? -22.401 -5.913 10.930 1.00 44.48 166 TYR B O 1
ATOM 2274 N N . GLN B 1 146 ? -21.378 -6.282 12.943 1.00 44.50 167 GLN B N 1
ATOM 2275 C CA . GLN B 1 146 ? -19.977 -5.947 12.591 1.00 49.16 167 GLN B CA 1
ATOM 2276 C C . GLN B 1 146 ? -19.113 -7.034 13.215 1.00 47.80 167 GLN B C 1
ATOM 2277 O O . GLN B 1 146 ? -19.036 -7.082 14.450 1.00 52.46 167 GLN B O 1
ATOM 2283 N N . GLY B 1 147 ? -18.552 -7.908 12.388 1.00 49.82 168 GLY B N 1
ATOM 2284 C CA . GLY B 1 147 ? -17.824 -9.090 12.870 1.00 48.31 168 GLY B CA 1
ATOM 2285 C C . GLY B 1 147 ? -16.466 -9.220 12.232 1.00 50.77 168 GLY B C 1
ATOM 2286 O O . GLY B 1 147 ? -16.250 -8.647 11.158 1.00 51.01 168 GLY B O 1
ATOM 2287 N N . ARG B 1 148 ? -15.599 -9.977 12.899 1.00 51.89 169 ARG B N 1
ATOM 2288 C CA . ARG B 1 148 ? -14.259 -10.371 12.415 1.00 58.10 169 ARG B CA 1
ATOM 2289 C C . ARG B 1 148 ? -14.176 -11.900 12.522 1.00 52.08 169 ARG B C 1
ATOM 2290 O O . ARG B 1 148 ? -14.567 -12.458 13.566 1.00 53.66 169 ARG B O 1
ATOM 2298 N N . LEU B 1 149 ? -13.812 -12.546 11.423 1.00 47.41 170 LEU B N 1
ATOM 2299 C CA . LEU B 1 149 ? -13.705 -14.014 11.330 1.00 54.21 170 LEU B CA 1
ATOM 2300 C C . LEU B 1 149 ? -12.227 -14.336 11.165 1.00 55.04 170 LEU B C 1
ATOM 2301 O O . LEU B 1 149 ? -11.638 -13.841 10.189 1.00 54.72 170 LEU B O 1
ATOM 2306 N N . GLU B 1 150 ? -11.671 -15.099 12.110 1.00 56.96 171 GLU B N 1
ATOM 2307 C CA . GLU B 1 150 ? -10.281 -15.605 12.048 1.00 62.43 171 GLU B CA 1
ATOM 2308 C C . GLU B 1 150 ? -10.323 -17.056 11.558 1.00 59.24 171 GLU B C 1
ATOM 2309 O O . GLU B 1 150 ? -10.973 -17.897 12.196 1.00 56.46 171 GLU B O 1
ATOM 2315 N N . PHE B 1 151 ? -9.656 -17.322 10.444 1.00 56.20 172 PHE B N 1
ATOM 2316 C CA . PHE B 1 151 ? -9.475 -18.679 9.887 1.00 56.77 172 PHE B CA 1
ATOM 2317 C C . PHE B 1 151 ? -8.026 -19.117 10.088 1.00 62.43 172 PHE B C 1
ATOM 2318 O O . PHE B 1 151 ? -7.100 -18.318 9.922 1.00 63.07 172 PHE B O 1
ATOM 2326 N N . SER B 1 152 ? -7.873 -20.388 10.446 1.00 64.82 173 SER B N 1
ATOM 2327 C CA . SER B 1 152 ? -6.599 -21.057 10.790 1.00 64.48 173 SER B CA 1
ATOM 2328 C C . SER B 1 152 ? -6.611 -22.446 10.146 1.00 62.50 173 SER B C 1
ATOM 2329 O O . SER B 1 152 ? -7.675 -23.027 10.059 1.00 58.12 173 SER B O 1
ATOM 2332 N N . GLY B 1 153 ? -5.471 -22.967 9.721 1.00 72.49 174 GLY B N 1
ATOM 2333 C CA . GLY B 1 153 ? -5.371 -24.346 9.214 1.00 69.76 174 GLY B CA 1
ATOM 2334 C C . GLY B 1 153 ? -5.543 -24.366 7.718 1.00 78.12 174 GLY B C 1
ATOM 2335 O O . GLY B 1 153 ? -5.962 -23.328 7.166 1.00 86.64 174 GLY B O 1
ATOM 2336 N N . GLY B 1 154 ? -5.171 -25.482 7.082 1.00 85.36 175 GLY B N 1
ATOM 2337 C CA . GLY B 1 154 ? -5.099 -25.637 5.615 1.00 84.16 175 GLY B CA 1
ATOM 2338 C C . GLY B 1 154 ? -4.061 -24.711 5.010 1.00 89.96 175 GLY B C 1
ATOM 2339 O O . GLY B 1 154 ? -4.060 -24.561 3.778 1.00 87.42 175 GLY B O 1
ATOM 2340 N N . GLY B 1 155 ? -3.186 -24.145 5.853 1.00 103.49 176 GLY B N 1
ATOM 2341 C CA . GLY B 1 155 ? -2.202 -23.111 5.484 1.00 107.48 176 GLY B CA 1
ATOM 2342 C C . GLY B 1 155 ? -2.868 -21.826 5.017 1.00 109.77 176 GLY B C 1
ATOM 2343 O O . GLY B 1 155 ? -2.219 -21.105 4.246 1.00 109.44 176 GLY B O 1
ATOM 2344 N N . MET B 1 156 ? -4.102 -21.533 5.449 1.00 110.27 177 MET B N 1
ATOM 2345 C CA . MET B 1 156 ? -4.774 -20.241 5.123 1.00 107.17 177 MET B CA 1
ATOM 2346 C C . MET B 1 156 ? -5.197 -19.541 6.411 1.00 101.45 177 MET B C 1
ATOM 2347 O O . MET B 1 156 ? -6.422 -19.327 6.603 1.00 108.85 177 MET B O 1
ATOM 2352 N N . ASP B 1 157 ? -4.217 -19.133 7.225 1.00 88.94 178 ASP B N 1
ATOM 2353 C CA . ASP B 1 157 ? -4.432 -18.100 8.277 1.00 88.83 178 ASP B CA 1
ATOM 2354 C C . ASP B 1 157 ? -4.884 -16.804 7.590 1.00 83.42 178 ASP B C 1
ATOM 2355 O O . ASP B 1 157 ? -4.174 -16.342 6.691 1.00 80.91 178 ASP B O 1
ATOM 2360 N N . ALA B 1 158 ? -6.034 -16.259 7.994 1.00 75.41 179 ALA B N 1
ATOM 2361 C CA . ALA B 1 158 ? -6.646 -15.057 7.389 1.00 65.89 179 ALA B CA 1
ATOM 2362 C C . ALA B 1 158 ? -7.714 -14.493 8.321 1.00 59.96 179 ALA B C 1
ATOM 2363 O O . ALA B 1 158 ? -8.294 -15.282 9.090 1.00 59.48 179 ALA B O 1
ATOM 2365 N N . THR B 1 159 ? -7.958 -13.179 8.233 1.00 55.27 180 THR B N 1
ATOM 2366 C CA . THR B 1 159 ? -9.140 -12.507 8.834 1.00 59.68 180 THR B CA 1
ATOM 2367 C C . THR B 1 159 ? -10.027 -11.894 7.752 1.00 57.37 180 THR B C 1
ATOM 2368 O O . THR B 1 159 ? -9.530 -11.396 6.731 1.00 62.09 180 THR B O 1
ATOM 2372 N N . VAL B 1 160 ? -11.318 -11.906 8.037 1.00 53.73 181 VAL B N 1
ATOM 2373 C CA . VAL B 1 160 ? -12.392 -11.359 7.179 1.00 45.46 181 VAL B CA 1
ATOM 2374 C C . VAL B 1 160 ? -13.208 -10.447 8.090 1.00 46.46 181 VAL B C 1
ATOM 2375 O O . VAL B 1 160 ? -13.594 -10.888 9.185 1.00 44.40 181 VAL B O 1
ATOM 2379 N N . GLN B 1 161 ? -13.421 -9.210 7.673 1.00 43.34 182 GLN B N 1
ATOM 2380 C CA . GLN B 1 161 ? -14.393 -8.325 8.331 1.00 43.52 182 GLN B CA 1
ATOM 2381 C C . GLN B 1 161 ? -15.686 -8.387 7.507 1.00 43.88 182 GLN B C 1
ATOM 2382 O O . GLN B 1 161 ? -15.615 -8.330 6.259 1.00 44.49 182 GLN B O 1
ATOM 2388 N N . VAL B 1 162 ? -16.820 -8.535 8.196 1.00 39.67 183 VAL B N 1
ATOM 2389 C CA . VAL B 1 162 ? -18.187 -8.593 7.607 1.00 40.26 183 VAL B CA 1
ATOM 2390 C C . VAL B 1 162 ? -19.114 -7.678 8.420 1.00 41.44 183 VAL B C 1
ATOM 2391 O O . VAL B 1 162 ? -19.227 -7.884 9.660 1.00 38.64 183 VAL B O 1
ATOM 2395 N N . LYS B 1 163 ? -19.766 -6.730 7.738 1.00 41.16 184 LYS B N 1
ATOM 2396 C CA . LYS B 1 163 ? -20.775 -5.827 8.349 1.00 43.13 184 LYS B CA 1
ATOM 2397 C C . LYS B 1 163 ? -22.040 -5.857 7.505 1.00 39.79 184 LYS B C 1
ATOM 2398 O O . LYS B 1 163 ? -21.921 -5.904 6.267 1.00 38.57 184 LYS B O 1
ATOM 2404 N N . GLY B 1 164 ? -23.211 -5.834 8.144 1.00 42.55 185 GLY B N 1
ATOM 2405 C CA . GLY B 1 164 ? -24.476 -5.645 7.404 1.00 43.47 185 GLY B CA 1
ATOM 2406 C C . GLY B 1 164 ? -25.680 -6.016 8.236 1.00 43.45 185 GLY B C 1
ATOM 2407 O O . GLY B 1 164 ? -25.493 -6.524 9.363 1.00 42.50 185 GLY B O 1
ATOM 2408 N N . CYS B 1 165 ? -26.865 -5.721 7.694 1.00 41.35 186 CYS B N 1
ATOM 2409 C CA . CYS B 1 165 ? -28.165 -6.262 8.143 1.00 45.58 186 CYS B CA 1
ATOM 2410 C C . CYS B 1 165 ? -28.088 -7.794 8.056 1.00 48.19 186 CYS B C 1
ATOM 2411 O O . CYS B 1 165 ? -27.532 -8.322 7.065 1.00 43.69 186 CYS B O 1
ATOM 2414 N N . THR B 1 166 ? -28.614 -8.497 9.051 1.00 46.97 187 THR B N 1
ATOM 2415 C CA . THR B 1 166 ? -28.576 -9.969 9.054 1.00 49.29 187 THR B CA 1
ATOM 2416 C C . THR B 1 166 ? -29.803 -10.521 9.778 1.00 49.37 187 THR B C 1
ATOM 2417 O O . THR B 1 166 ? -30.408 -9.796 10.578 1.00 51.98 187 THR B O 1
ATOM 2421 N N . THR B 1 167 ? -30.118 -11.776 9.457 1.00 47.21 188 THR B N 1
ATOM 2422 C CA . THR B 1 167 ? -31.121 -12.648 10.113 1.00 47.63 188 THR B CA 1
ATOM 2423 C C . THR B 1 167 ? -30.502 -13.312 11.352 1.00 46.85 188 THR B C 1
ATOM 2424 O O . THR B 1 167 ? -31.274 -13.734 12.245 1.00 49.92 188 THR B O 1
ATOM 2428 N N . THR B 1 168 ? -29.177 -13.399 11.446 1.00 42.38 189 THR B N 1
ATOM 2429 C CA . THR B 1 168 ? -28.542 -14.130 12.570 1.00 47.75 189 THR B CA 1
ATOM 2430 C C . THR B 1 168 ? -28.688 -13.295 13.851 1.00 50.74 189 THR B C 1
ATOM 2431 O O . THR B 1 168 ? -28.956 -12.084 13.764 1.00 52.32 189 THR B O 1
ATOM 2435 N N . ILE B 1 169 ? -28.553 -13.952 15.000 1.00 45.91 190 ILE B N 1
ATOM 2436 C CA . ILE B 1 169 ? -28.810 -13.357 16.330 1.00 47.99 190 ILE B CA 1
ATOM 2437 C C . ILE B 1 169 ? -27.511 -13.448 17.110 1.00 48.48 190 ILE B C 1
ATOM 2438 O O . ILE B 1 169 ? -27.005 -14.571 17.268 1.00 50.01 190 ILE B O 1
ATOM 2443 N N . GLY B 1 170 ? -27.018 -12.297 17.582 1.00 50.94 191 GLY B N 1
ATOM 2444 C CA . GLY B 1 170 ? -25.698 -12.162 18.228 1.00 48.06 191 GLY B CA 1
ATOM 2445 C C . GLY B 1 170 ? -24.574 -12.481 17.259 1.00 47.28 191 GLY B C 1
ATOM 2446 O O . GLY B 1 170 ? -24.746 -12.259 16.040 1.00 48.79 191 GLY B O 1
ATOM 2447 N N . CYS B 1 171 ? -23.446 -12.963 17.773 1.00 46.80 192 CYS B N 1
ATOM 2448 C CA . CYS B 1 171 ? -22.209 -13.169 16.976 1.00 49.53 192 CYS B CA 1
ATOM 2449 C C . CYS B 1 171 ? -22.237 -14.570 16.357 1.00 51.30 192 CYS B C 1
ATOM 2450 O O . CYS B 1 171 ? -21.338 -15.362 16.675 1.00 47.87 192 CYS B O 1
ATOM 2453 N N . ARG B 1 172 ? -23.198 -14.824 15.461 1.00 45.34 193 ARG B N 1
ATOM 2454 C CA . ARG B 1 172 ? -23.529 -16.187 14.970 1.00 51.26 193 ARG B CA 1
ATOM 2455 C C . ARG B 1 172 ? -23.668 -16.204 13.443 1.00 48.66 193 ARG B C 1
ATOM 2456 O O . ARG B 1 172 ? -24.477 -16.988 12.905 1.00 47.67 193 ARG B O 1
ATOM 2464 N N . LEU B 1 173 ? -22.870 -15.397 12.761 1.00 46.50 194 LEU B N 1
ATOM 2465 C CA . LEU B 1 173 ? -22.702 -15.492 11.301 1.00 43.92 194 LEU B CA 1
ATOM 2466 C C . LEU B 1 173 ? -22.335 -16.938 10.967 1.00 42.64 194 LEU B C 1
ATOM 2467 O O . LEU B 1 173 ? -22.931 -17.496 10.026 1.00 41.68 194 LEU B O 1
ATOM 2472 N N . MET B 1 174 ? -21.395 -17.524 11.710 1.00 40.24 195 MET B N 1
ATOM 2473 C CA . MET B 1 174 ? -20.918 -18.900 11.429 1.00 42.05 195 MET B CA 1
ATOM 2474 C C . MET B 1 174 ? -21.669 -19.918 12.315 1.00 40.89 195 MET B C 1
ATOM 2475 O O . MET B 1 174 ? -21.220 -21.057 12.416 1.00 39.23 195 MET B O 1
ATOM 2480 N N . ALA B 1 175 ? -22.809 -19.531 12.881 1.00 38.66 196 ALA B N 1
ATOM 2481 C CA . ALA B 1 175 ? -23.773 -20.421 13.566 1.00 46.92 196 ALA B CA 1
ATOM 2482 C C . ALA B 1 175 ? -23.072 -21.226 14.670 1.00 46.93 196 ALA B C 1
ATOM 2483 O O . ALA B 1 175 ? -23.511 -22.335 14.945 1.00 47.56 196 ALA B O 1
ATOM 2485 N N . MET B 1 176 ? -22.024 -20.679 15.283 1.00 50.45 197 MET B N 1
ATOM 2486 C CA . MET B 1 176 ? -21.324 -21.296 16.441 1.00 50.64 197 MET B CA 1
ATOM 2487 C C . MET B 1 176 ? -20.703 -22.621 16.002 1.00 48.87 197 MET B C 1
ATOM 2488 O O . MET B 1 176 ? -20.414 -23.454 16.875 1.00 54.37 197 MET B O 1
ATOM 2493 N N . ILE B 1 177 ? -20.439 -22.777 14.709 1.00 45.65 198 ILE B N 1
ATOM 2494 C CA . ILE B 1 177 ? -19.636 -23.911 14.176 1.00 44.33 198 ILE B CA 1
ATOM 2495 C C . ILE B 1 177 ? -18.174 -23.467 14.107 1.00 42.83 198 ILE B C 1
ATOM 2496 O O . ILE B 1 177 ? -17.903 -22.413 13.537 1.00 43.22 198 ILE B O 1
ATOM 2501 N N . ASP B 1 178 ? -17.290 -24.274 14.690 1.00 48.33 199 ASP B N 1
ATOM 2502 C CA . ASP B 1 178 ? -15.860 -23.986 14.951 1.00 50.18 199 ASP B CA 1
ATOM 2503 C C . ASP B 1 178 ? -15.003 -24.392 13.754 1.00 47.65 199 ASP B C 1
ATOM 2504 O O . ASP B 1 178 ? -13.815 -24.054 13.747 1.00 45.33 199 ASP B O 1
ATOM 2509 N N . SER B 1 179 ? -15.506 -25.216 12.843 1.00 40.90 200 SER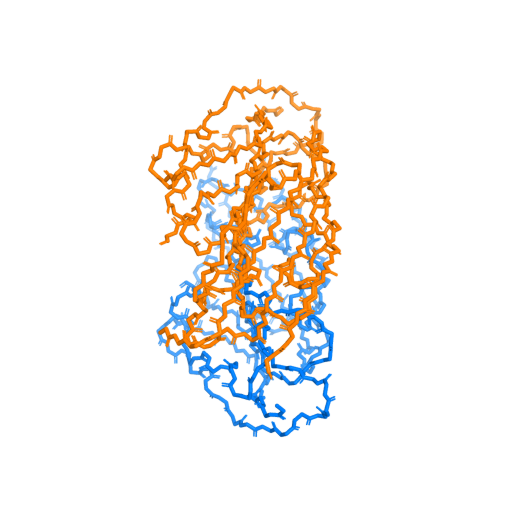 B N 1
ATOM 2510 C CA . SER B 1 179 ? -14.622 -25.697 11.759 1.00 43.79 200 SER B CA 1
ATOM 2511 C C . SER B 1 179 ? -15.364 -25.944 10.455 1.00 40.23 200 SER B C 1
ATOM 2512 O O . SER B 1 179 ? -16.579 -26.179 10.451 1.00 39.74 200 SER B O 1
ATOM 2515 N N . VAL B 1 180 ? -14.592 -25.832 9.384 1.00 41.62 201 VAL B N 1
ATOM 2516 C CA . VAL B 1 180 ? -15.062 -25.848 7.975 1.00 43.09 201 VAL B CA 1
ATOM 2517 C C . VAL B 1 180 ? -13.990 -26.594 7.195 1.00 39.23 201 VAL B C 1
ATOM 2518 O O . VAL B 1 180 ? -12.950 -25.981 6.864 1.00 42.84 201 VAL B O 1
ATOM 2522 N N . GLY B 1 181 ? -14.244 -27.869 6.932 1.00 39.60 202 GLY B N 1
ATOM 2523 C CA . GLY B 1 181 ? -13.244 -28.824 6.430 1.00 43.12 202 GLY B CA 1
ATOM 2524 C C . GLY B 1 181 ? -11.993 -28.732 7.284 1.00 41.58 202 GLY B C 1
ATOM 2525 O O . GLY B 1 181 ? -12.082 -28.840 8.495 1.00 45.76 202 GLY B O 1
ATOM 2526 N N . PRO B 1 182 ? -10.815 -28.419 6.712 1.00 53.01 203 PRO B N 1
ATOM 2527 C CA . PRO B 1 182 ? -9.575 -28.407 7.492 1.00 55.27 203 PRO B CA 1
ATOM 2528 C C . PRO B 1 182 ? -9.360 -27.103 8.266 1.00 54.35 203 PRO B C 1
ATOM 2529 O O . PRO B 1 182 ? -8.355 -26.995 8.924 1.00 65.21 203 PRO B O 1
ATOM 2533 N N . MET B 1 183 ? -10.275 -26.138 8.138 1.00 53.50 204 MET B N 1
ATOM 2534 C CA . MET B 1 183 ? -10.105 -24.765 8.676 1.00 54.63 204 MET B CA 1
ATOM 2535 C C . MET B 1 183 ? -10.836 -24.651 10.007 1.00 52.91 204 MET B C 1
ATOM 2536 O O . MET B 1 183 ? -11.928 -25.230 10.105 1.00 50.87 204 MET B O 1
ATOM 2541 N N . THR B 1 184 ? -10.251 -23.940 10.983 1.00 50.71 205 THR B N 1
ATOM 2542 C CA . THR B 1 184 ? -10.961 -23.527 12.226 1.00 55.10 205 THR B CA 1
ATOM 2543 C C . THR B 1 184 ? -11.361 -22.053 12.091 1.00 52.04 205 THR B C 1
ATOM 2544 O O . THR B 1 184 ? -10.698 -21.317 11.339 1.00 50.38 205 THR B O 1
ATOM 2548 N N . VAL B 1 185 ? -12.465 -21.695 12.752 1.00 54.21 206 VAL B N 1
ATOM 2549 C CA . VAL B 1 185 ? -13.124 -20.358 12.716 1.00 61.29 206 VAL B CA 1
ATOM 2550 C C . VAL B 1 185 ? -13.285 -19.873 14.143 1.00 59.89 206 VAL B C 1
ATOM 2551 O O . VAL B 1 185 ? -13.927 -20.613 14.935 1.00 55.25 206 VAL B O 1
ATOM 2555 N N . LYS B 1 186 ? -12.819 -18.653 14.402 1.00 63.53 207 LYS B N 1
ATOM 2556 C CA . LYS B 1 186 ? -13.228 -17.856 15.583 1.00 66.93 207 LYS B CA 1
ATOM 2557 C C . LYS B 1 186 ? -14.010 -16.652 15.073 1.00 55.32 207 LYS B C 1
ATOM 2558 O O . LYS B 1 186 ? -13.582 -16.029 14.087 1.00 50.74 207 LYS B O 1
ATOM 2564 N N . GLU B 1 187 ? -15.150 -16.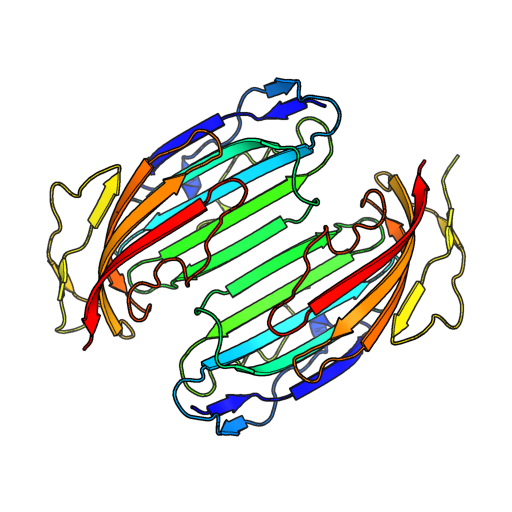386 15.692 1.00 51.02 208 GLU B N 1
ATOM 2565 C CA . GLU B 1 187 ? -16.023 -15.257 15.314 1.00 51.08 208 GLU B CA 1
ATOM 2566 C C . GLU B 1 187 ? -16.106 -14.328 16.520 1.00 53.77 208 GLU B C 1
ATOM 2567 O O . GLU B 1 187 ? -16.362 -14.819 17.615 1.00 52.85 208 GLU B O 1
ATOM 2573 N N . THR B 1 188 ? -15.868 -13.039 16.319 1.00 53.21 209 THR B N 1
ATOM 2574 C CA . THR B 1 188 ? -16.096 -11.995 17.343 1.00 53.38 209 THR B CA 1
ATOM 2575 C C . THR B 1 188 ? -16.948 -10.949 16.637 1.00 51.86 209 THR B C 1
ATOM 2576 O O . THR B 1 188 ? -16.850 -10.843 15.408 1.00 49.12 209 THR B O 1
ATOM 2580 N N . CYS B 1 189 ? -17.815 -10.255 17.352 1.00 51.91 210 CYS B N 1
ATOM 2581 C CA . CYS B 1 189 ? -18.672 -9.248 16.696 1.00 48.34 210 CYS B CA 1
ATOM 2582 C C . CYS B 1 189 ? -19.161 -8.216 17.706 1.00 49.97 210 CYS B C 1
ATOM 2583 O O . CYS B 1 189 ? -19.070 -8.448 18.923 1.00 50.05 210 CYS B O 1
ATOM 2586 N N . SER B 1 190 ? -19.635 -7.105 17.159 1.00 48.96 211 SER B N 1
ATOM 2587 C CA . SER B 1 190 ? -20.669 -6.224 17.740 1.00 51.17 211 SER B CA 1
ATOM 2588 C C . SER B 1 190 ? -21.938 -6.445 16.938 1.00 49.40 211 SER B C 1
ATOM 2589 O O . SER B 1 190 ? -21.859 -6.700 15.698 1.00 49.69 211 SER B O 1
ATOM 2592 N N . TYR B 1 191 ? -23.065 -6.277 17.604 1.00 47.59 212 TYR B N 1
ATOM 2593 C CA . TYR B 1 191 ? -24.392 -6.353 16.962 1.00 52.12 212 TYR B CA 1
ATOM 2594 C C . TYR B 1 191 ? -25.300 -5.400 17.713 1.00 49.84 212 TYR B C 1
ATOM 2595 O O . TYR B 1 191 ? -25.019 -5.114 18.882 1.00 55.23 212 TYR B O 1
ATOM 2604 N N . GLN B 1 192 ? -26.299 -4.881 17.019 1.00 52.41 213 GLN B N 1
ATOM 2605 C CA . GLN B 1 192 ? -27.312 -3.966 17.587 1.00 52.92 213 GLN B CA 1
ATOM 2606 C C . GLN B 1 192 ? -28.656 -4.524 17.144 1.00 51.73 213 GLN B C 1
ATOM 2607 O O . GLN B 1 192 ? -28.957 -4.423 15.938 1.00 51.50 213 GLN B O 1
ATOM 2613 N N . SER B 1 193 ? -29.371 -5.168 18.067 1.00 53.89 214 SER B N 1
ATOM 2614 C CA . SER B 1 193 ? -30.715 -5.774 17.853 1.00 61.31 214 SER B CA 1
ATOM 2615 C C . SER B 1 193 ? -31.744 -4.671 17.597 1.00 60.39 214 SER B C 1
ATOM 2616 O O . SER B 1 193 ? -31.464 -3.515 17.930 1.00 65.34 214 SER B O 1
ATOM 2619 N N . PHE B 1 194 ? -32.928 -5.029 17.100 1.00 66.21 215 PHE B N 1
ATOM 2620 C CA . PHE B 1 194 ? -34.002 -4.091 16.678 1.00 68.07 215 PHE B CA 1
ATOM 2621 C C . PHE B 1 194 ? -35.133 -3.963 17.717 1.00 70.50 215 PHE B C 1
ATOM 2622 O O . PHE B 1 194 ? -35.691 -4.802 18.416 1.00 72.26 215 PHE B O 1
#

Sequence (358 aa):
TYCQVSQTLSLEDDPGRTFNWTSKAEQCNPGELCQETVLLIKADGTRTVVLASKSCVSQGGEAVTFIQYTAPPGLVAISYSNYCNDSLCNNKDSLASVWGTRHCPTCVALGSCSSAPSMPCANGTTQCYQGRLEFSGGGMDATVQVKGCTTTIGCRLMAMIDSVGPMTVKETCSYQSFTYCQVSQTLSLEDDPGRTFNWTSKAEQCNPGELCQETVLLIKADGTRTVVLASKSCVSQGGEAVTFIQYTAPPGLVAISYSNYCNDSLCNNKDSLASVWRSGTRHCPTCVALGSCSSAPSMPCANGTTQCYQGRLEFSGGGMDATVQVKGCTTTIGCRLMAMIDSVGPMTVKETCSYQSF

Nearest PDB structures (foldseek):
  7bps-assembly1_A  TM=1.006E+00  e=7.253E-33  Mus musculus
  7bps-assembly2_B  TM=9.998E-01  e=1.136E-30  Mus musculus
  7bpr-assembly2_B  TM=9.581E-01  e=2.164E-20  Homo sapiens
  7bpr-assembly1_A  TM=9.500E-01  e=1.861E-19  Homo sapiens
  1ywh-assembly3_I  TM=3.798E-01  e=2.141E-03  Homo sapiens

Organism: Mus musculus (NCBI:txid10090)

Secondary structure (DSSP, 8-state):
-EEE-EEEEEEES-HHHH------EEEPPTT-EEEEEEEEEE-TTS-EEEEEEEEEESS--S-EEEEEEEPSSS-EEEEEEEEE-STT-------TTT----EEE-EEEES--S---EEEPPTT--EEEEEEEEEESTT--EEEEEEEEESS-SS-TTTT--EETTEEEEEEEEEEE-/-EEE-EEEEEEES-HHHH------EEEPPTT-EEEEEEEEEE-TTS-EEEEEEEEEESS--S-EEEEEEEPSSS-EEEEEEEEE-STT------STTT----S-EEE-EEEESS-S---EEEPPTT--EEEEEEEEEESTT--EEEEEEEEESS-SS-TTTT--EETTEEEEEEEEEEE-

GO terms:
  GO:0001669 acrosomal vesicle (C, IDA)
  GO:0005576 extracellular region (C, IDA)
  GO:0005886 plasma membrane (C, IDA)
  GO:0045121 membrane raft (C, EXP)
  GO:0005576 extracellular region (C, EXP)
  GO:0005886 plasma membrane (C, EXP)
  GO:0031410 cytoplasmic vesicle (C, EXP)
  GO:0009566 fertilization (P, IMP)
  GO:0030317 flagellated sperm motility (P, IMP)
  GO:1901317 regulation of flagellated sperm motility (P, IMP)
  GO:0007339 binding of sperm to zona pellucida (P, IMP)
  GO:0005515 protein binding (F, IPI)
  GO:0002080 acrosomal membrane (C, IDA)

Solvent-accessible surface area: 16113 Å² total; per-residue (Å²): 84,98,0,17,31,26,74,60,75,31,79,38,110,57,2,15,188,80,25,108,7,83,25,176,53,99,131,8,99,122,78,38,19,2,0,3,0,0,0,0,0,60,0,63,65,34,131,2,0,0,0,1,0,0,18,33,27,80,152,40,10,56,10,50,26,58,17,40,2,5,37,78,47,12,0,15,0,16,3,29,12,20,27,14,57,101,56,89,24,0,93,46,80,35,0,69,91,8,78,126,92,118,102,0,54,6,8,16,12,56,32,75,24,123,73,29,90,77,58,81,15,54,155,50,17,49,1,9,0,39,6,81,0,81,4,48,35,33,61,2,98,19,36,0,22,0,51,1,6,0,30,6,59,6,45,89,0,2,3,119,52,103,60,5,32,34,1,64,10,146,39,90,35,63,104,85,78,88,62,106,0,14,37,24,95,54,53,31,44,45,123,67,1,11,200,89,27,113,5,79,24,188,50,103,127,9,100,132,75,34,14,0,0,3,0,0,0,0,0,58,0,65,67,31,116,1,0,0,0,1,0,0,23,32,26,81,152,37,7,51,10,29,24,76,18,54,3,6,42,76,49,12,0,16,0,26,3,16,10,21,27,14,44,102,59,86,29,0,90,43,82,35,0,55,72,13,34,270,121,44,130,127,99,0,54,4,9,12,12,65,33,71,23,126,81,28,86,76,48,58,6,36,137,52,18,51,3,9,0,37,4,94,0,90,4,49,30,30,69,11,119,22,42,0,17,0,45,0,7,0,31,8,61,7,45,86,0,2,3,119,53,105,57,4,30,34,0,74,12,139,38,85,34,62,103,86,81,92

InterPro domains:
  IPR016054 Ly-6 antigen/uPA receptor-like [PF00021] (49-116)
  IPR016054 Ly-6 antigen/uPA receptor-like [PF00021] (138-215)
  IPR051899 Fertilization and immune response mediator protein [PTHR16529] (48-243)